Protein AF-A0A2W4CGF7-F1 (afdb_monomer_lite)

Foldseek 3Di:
DDDDPVVVVVVVVVVVVVVVVVVVVVVVVVVVVVVVVVVVVVVVVVVVVVVVVVVVCVVVPPDDPDDDPDPPPPPPPPPPPPPPVPDPDLCVVCCVVQPDPVPQQPDDPDDNDGPVNVVVVVQVPAQFCPQQDPSCRRHLDDLVVLLVLLVPPVSNVNSLSSVCVVADPVQNVVQVVCCVPPSCVLLSVLDDPDPVSSRVSSVVSSVVVVVVVVVVVVVVVVVVVVVVVVVPDPPPPDPDDD

Structure (mmCIF, N/CA/C/O backbone):
data_AF-A0A2W4CGF7-F1
#
_entry.id   AF-A0A2W4CGF7-F1
#
loop_
_atom_site.group_PDB
_atom_site.id
_atom_site.type_symbol
_atom_site.label_atom_id
_atom_site.label_alt_id
_atom_site.label_comp_id
_atom_site.label_asym_id
_atom_site.label_entity_id
_atom_site.label_seq_id
_atom_site.pdbx_PDB_ins_code
_atom_site.Cartn_x
_atom_site.Cartn_y
_atom_site.Cartn_z
_atom_site.occupancy
_atom_site.B_iso_or_equiv
_atom_site.auth_seq_id
_atom_site.auth_comp_id
_atom_site.auth_asym_id
_atom_site.auth_atom_id
_atom_site.pdbx_PDB_model_num
ATOM 1 N N . MET A 1 1 ? -1.929 -59.684 0.916 1.00 47.41 1 MET A N 1
ATOM 2 C CA . MET A 1 1 ? -1.860 -58.209 1.020 1.00 47.41 1 MET A CA 1
ATOM 3 C C . MET A 1 1 ? -0.507 -57.758 0.487 1.00 47.41 1 MET A C 1
ATOM 5 O O . MET A 1 1 ? 0.501 -58.180 1.036 1.00 47.41 1 MET A O 1
ATOM 9 N N . LYS A 1 2 ? -0.460 -57.013 -0.626 1.00 49.78 2 LYS A N 1
ATOM 10 C CA . LYS A 1 2 ? 0.800 -56.487 -1.186 1.00 49.78 2 LYS A CA 1
ATOM 11 C C . LYS A 1 2 ? 1.123 -55.148 -0.498 1.00 49.78 2 LYS A C 1
ATOM 13 O O . LYS A 1 2 ? 0.198 -54.357 -0.327 1.00 49.78 2 LYS A O 1
ATOM 18 N N . PRO A 1 3 ? 2.368 -54.900 -0.060 1.00 57.94 3 PRO A N 1
ATOM 19 C CA . PRO A 1 3 ? 2.717 -53.664 0.634 1.00 57.94 3 PRO A CA 1
ATOM 20 C C . PRO A 1 3 ? 2.651 -52.459 -0.316 1.00 57.94 3 PRO A C 1
ATOM 22 O O . PRO A 1 3 ? 3.036 -52.554 -1.478 1.00 57.94 3 PRO A O 1
ATOM 25 N N . ASN A 1 4 ? 2.153 -51.333 0.202 1.00 62.38 4 ASN A N 1
ATOM 26 C CA . ASN A 1 4 ? 1.934 -50.065 -0.501 1.00 62.38 4 ASN A CA 1
ATOM 27 C C . ASN A 1 4 ? 3.267 -49.406 -0.918 1.00 62.38 4 ASN A C 1
ATOM 29 O O . ASN A 1 4 ? 3.797 -48.528 -0.233 1.00 62.38 4 ASN A O 1
ATOM 33 N N . THR A 1 5 ? 3.825 -49.833 -2.050 1.00 69.19 5 THR A N 1
ATOM 34 C CA . THR A 1 5 ? 5.053 -49.278 -2.647 1.00 69.19 5 THR A CA 1
ATOM 35 C C . THR A 1 5 ? 4.895 -47.817 -3.075 1.00 69.19 5 THR A C 1
ATOM 37 O O . THR A 1 5 ? 5.850 -47.043 -2.994 1.00 69.19 5 THR A O 1
ATOM 40 N N . ASP A 1 6 ? 3.678 -47.407 -3.430 1.00 69.81 6 ASP A N 1
ATOM 41 C CA . ASP A 1 6 ? 3.388 -46.066 -3.948 1.00 69.81 6 ASP A CA 1
ATOM 42 C C . ASP A 1 6 ? 3.496 -44.978 -2.872 1.00 69.81 6 ASP A C 1
ATOM 44 O O . ASP A 1 6 ? 3.967 -43.869 -3.137 1.00 69.81 6 ASP A O 1
ATOM 48 N N . ILE A 1 7 ? 3.141 -45.306 -1.625 1.00 69.81 7 ILE A N 1
ATOM 49 C CA . ILE A 1 7 ? 3.253 -44.381 -0.488 1.00 69.81 7 ILE A CA 1
ATOM 50 C C . ILE A 1 7 ? 4.734 -44.120 -0.176 1.00 69.81 7 ILE A C 1
ATOM 52 O O . ILE A 1 7 ? 5.154 -42.967 -0.042 1.00 69.81 7 ILE A O 1
ATOM 56 N N . ALA A 1 8 ? 5.551 -45.177 -0.164 1.00 74.19 8 ALA A N 1
ATOM 57 C CA . ALA A 1 8 ? 6.988 -45.077 0.078 1.00 74.19 8 ALA A CA 1
ATOM 58 C C . ALA A 1 8 ? 7.720 -44.302 -1.036 1.00 74.19 8 ALA A C 1
ATOM 60 O O . ALA A 1 8 ? 8.644 -43.528 -0.762 1.00 74.19 8 ALA A O 1
ATOM 61 N N . GLU A 1 9 ? 7.307 -44.454 -2.299 1.00 76.50 9 GLU A N 1
ATOM 62 C CA . GLU A 1 9 ? 7.841 -43.644 -3.398 1.00 76.50 9 GLU A CA 1
ATOM 63 C C . GLU A 1 9 ? 7.475 -42.165 -3.269 1.00 76.50 9 GLU A C 1
ATOM 65 O O . GLU A 1 9 ? 8.323 -41.287 -3.483 1.00 76.50 9 GLU A O 1
ATOM 70 N N . HIS A 1 10 ? 6.230 -41.870 -2.898 1.00 73.81 10 HIS A N 1
ATOM 71 C CA . HIS A 1 10 ? 5.757 -40.499 -2.771 1.00 73.81 10 HIS A CA 1
ATOM 72 C C . HIS A 1 10 ? 6.465 -39.753 -1.628 1.00 73.81 10 HIS A C 1
ATOM 74 O O . HIS A 1 10 ? 6.799 -38.567 -1.763 1.00 73.81 10 HIS A O 1
ATOM 80 N N . GLU A 1 11 ? 6.769 -40.439 -0.526 1.00 75.12 11 GLU A N 1
ATOM 81 C CA . GLU A 1 11 ? 7.579 -39.897 0.569 1.00 75.12 11 GLU A CA 1
ATOM 82 C C . GLU A 1 11 ? 9.034 -39.657 0.155 1.00 75.12 11 GLU A C 1
ATOM 84 O O . GLU A 1 11 ? 9.589 -38.587 0.425 1.00 75.12 11 GLU A O 1
ATOM 89 N N . ARG A 1 12 ? 9.645 -40.585 -0.594 1.00 77.19 12 ARG A N 1
ATOM 90 C CA . ARG A 1 12 ? 11.002 -40.404 -1.139 1.00 77.19 12 ARG A CA 1
ATOM 91 C C . ARG A 1 12 ? 11.085 -39.201 -2.080 1.00 77.19 12 ARG A C 1
ATOM 93 O O . ARG A 1 12 ? 12.052 -38.440 -2.010 1.00 77.19 12 ARG A O 1
ATOM 100 N N . ARG A 1 13 ? 10.077 -38.981 -2.933 1.00 76.75 13 ARG A N 1
ATOM 101 C CA . ARG A 1 13 ? 10.008 -37.804 -3.824 1.00 76.75 13 ARG A CA 1
ATOM 102 C C . ARG A 1 13 ? 9.844 -36.499 -3.039 1.00 76.75 13 ARG A C 1
ATOM 104 O O . ARG A 1 13 ? 10.520 -35.521 -3.362 1.00 76.75 13 ARG A O 1
ATOM 111 N N . LYS A 1 14 ? 9.014 -36.481 -1.987 1.00 79.62 14 LYS A N 1
ATOM 112 C CA . LYS A 1 14 ? 8.877 -35.324 -1.081 1.00 79.62 14 LYS A CA 1
ATOM 113 C C . LYS A 1 14 ? 10.198 -35.002 -0.374 1.00 79.62 14 LYS A C 1
ATOM 115 O O . LYS A 1 14 ? 10.622 -33.849 -0.394 1.00 79.62 14 LYS A O 1
ATOM 120 N N . LYS A 1 15 ? 10.891 -36.017 0.152 1.00 80.81 15 LYS A N 1
ATOM 121 C CA . LYS A 1 15 ? 12.192 -35.855 0.820 1.00 80.81 15 LYS A CA 1
ATOM 122 C C . LYS A 1 15 ? 13.261 -35.291 -0.121 1.00 80.81 15 LYS A C 1
ATOM 124 O O . LYS A 1 15 ? 13.932 -34.329 0.231 1.00 80.81 15 LYS A O 1
ATOM 129 N N . ARG A 1 16 ? 13.345 -35.789 -1.362 1.00 79.75 16 ARG A N 1
ATOM 130 C CA . ARG A 1 16 ? 14.272 -35.252 -2.380 1.00 79.75 16 ARG A CA 1
ATOM 131 C C . ARG A 1 16 ? 14.000 -33.785 -2.721 1.00 79.75 16 ARG A C 1
ATOM 133 O O . ARG A 1 16 ? 14.944 -33.023 -2.914 1.00 79.75 16 ARG A O 1
ATOM 140 N N . ARG A 1 17 ? 12.728 -33.374 -2.785 1.00 80.88 17 ARG A N 1
ATOM 141 C CA . ARG A 1 17 ? 12.357 -31.967 -3.015 1.00 80.88 17 ARG A CA 1
ATOM 142 C C . ARG A 1 17 ? 12.751 -31.086 -1.828 1.00 80.88 17 ARG A C 1
ATOM 144 O O . ARG A 1 17 ? 13.307 -30.016 -2.048 1.00 80.88 17 ARG A O 1
ATOM 151 N N . ALA A 1 18 ? 12.520 -31.545 -0.598 1.00 79.94 18 ALA A N 1
ATOM 152 C CA . ALA A 1 18 ? 12.935 -30.828 0.607 1.00 79.94 18 ALA A CA 1
ATOM 153 C C . ALA A 1 18 ? 14.466 -30.675 0.686 1.00 79.94 18 ALA A C 1
ATOM 155 O O . ALA A 1 18 ? 14.958 -29.570 0.902 1.00 79.94 18 ALA A O 1
ATOM 156 N N . ASP A 1 19 ? 15.220 -31.742 0.401 1.00 86.81 19 ASP A N 1
ATOM 157 C CA . ASP A 1 19 ? 16.687 -31.712 0.370 1.00 86.81 19 ASP A CA 1
ATOM 158 C C . ASP A 1 19 ? 17.226 -30.768 -0.715 1.00 86.81 19 ASP A C 1
ATOM 160 O O . ASP A 1 19 ? 18.209 -30.058 -0.496 1.00 86.81 19 ASP A O 1
ATOM 164 N N . TYR A 1 20 ? 16.582 -30.725 -1.886 1.00 88.88 20 TYR A N 1
ATOM 165 C CA . TYR A 1 20 ? 16.933 -29.786 -2.952 1.00 88.88 20 TYR A CA 1
ATOM 166 C C . TYR A 1 20 ? 16.733 -28.328 -2.514 1.00 88.88 20 TYR A C 1
ATOM 168 O O . TYR A 1 20 ? 17.644 -27.510 -2.662 1.00 88.88 20 TYR A O 1
ATOM 176 N N . TRP A 1 21 ? 15.580 -28.014 -1.917 1.00 81.69 21 TRP A N 1
ATOM 177 C CA . TRP A 1 21 ? 15.286 -26.679 -1.388 1.00 81.69 21 TRP A CA 1
ATOM 178 C C . TRP A 1 21 ? 16.249 -26.269 -0.274 1.00 81.69 21 TRP A C 1
ATOM 180 O O . TRP A 1 21 ? 16.748 -25.143 -0.276 1.00 81.69 21 TRP A O 1
ATOM 190 N N . LEU A 1 22 ? 16.582 -27.192 0.628 1.00 85.38 22 LEU A N 1
ATOM 191 C CA . LEU A 1 22 ? 17.534 -26.956 1.710 1.00 85.38 22 LEU A CA 1
ATOM 192 C C . LEU A 1 22 ? 18.944 -26.664 1.172 1.00 85.38 22 LEU A C 1
ATOM 194 O O . LEU A 1 22 ? 19.597 -25.715 1.611 1.00 85.38 22 LEU A O 1
ATOM 198 N N . ARG A 1 23 ? 19.399 -27.414 0.159 1.00 85.31 23 ARG A N 1
ATOM 199 C CA . ARG A 1 23 ? 20.679 -27.158 -0.526 1.00 85.31 23 ARG A CA 1
ATOM 200 C C . ARG A 1 23 ? 20.691 -25.810 -1.244 1.00 85.31 23 ARG A C 1
ATOM 202 O O . ARG A 1 23 ? 21.700 -25.105 -1.199 1.00 85.31 23 ARG A O 1
ATOM 209 N N . LEU A 1 24 ? 19.589 -25.442 -1.896 1.00 87.75 24 LEU A N 1
ATOM 210 C CA . LEU A 1 24 ? 19.461 -24.164 -2.596 1.00 87.75 24 LEU A CA 1
ATOM 211 C C . LEU A 1 24 ? 19.516 -22.986 -1.612 1.00 87.75 24 LEU A C 1
ATOM 213 O O . LEU A 1 24 ? 20.262 -22.032 -1.834 1.00 87.75 24 LEU A O 1
ATOM 217 N N . TRP A 1 25 ? 18.801 -23.094 -0.491 1.00 83.12 25 TRP A N 1
ATOM 218 C CA . TRP A 1 25 ? 18.784 -22.093 0.574 1.00 83.12 25 TRP A CA 1
ATOM 219 C C . TRP A 1 25 ? 20.158 -21.917 1.238 1.00 83.12 25 TRP A C 1
ATOM 221 O O . TRP A 1 25 ? 20.639 -20.791 1.381 1.00 83.12 25 TRP A O 1
ATOM 231 N N . LEU A 1 26 ? 20.853 -23.016 1.554 1.00 87.19 26 LEU A N 1
ATOM 232 C CA . LEU A 1 26 ? 22.221 -22.974 2.089 1.00 87.19 26 LEU A CA 1
ATOM 233 C C . LEU A 1 26 ? 23.207 -22.311 1.115 1.00 87.19 26 LEU A C 1
ATOM 235 O O . LEU A 1 26 ? 24.068 -21.526 1.526 1.00 87.19 26 LEU A O 1
ATOM 239 N N . ASN A 1 27 ? 23.073 -22.588 -0.185 1.00 83.31 27 ASN A N 1
ATOM 240 C CA . ASN A 1 27 ? 23.887 -21.945 -1.213 1.00 83.31 27 ASN A CA 1
ATOM 241 C C . ASN A 1 27 ? 23.589 -20.445 -1.343 1.00 83.31 27 ASN A C 1
ATOM 243 O O . ASN A 1 27 ? 24.528 -19.660 -1.513 1.00 83.31 27 ASN A O 1
ATOM 247 N N . ASP A 1 28 ? 22.327 -20.024 -1.222 1.00 85.00 28 ASP A N 1
ATOM 248 C CA . ASP A 1 28 ? 21.969 -18.602 -1.241 1.00 85.00 28 ASP A CA 1
ATOM 249 C C . ASP A 1 28 ? 22.524 -17.860 -0.012 1.00 85.00 28 ASP A C 1
ATOM 251 O O . ASP A 1 28 ? 23.147 -16.804 -0.147 1.00 85.00 28 ASP A O 1
ATOM 255 N N . LEU A 1 29 ? 22.442 -18.457 1.183 1.00 78.94 29 LEU A N 1
ATOM 256 C CA . LEU A 1 29 ? 23.063 -17.912 2.397 1.00 78.94 29 LEU A CA 1
ATOM 257 C C . LEU A 1 29 ? 24.585 -17.770 2.266 1.00 78.94 29 LEU A C 1
ATOM 259 O O . LEU A 1 29 ? 25.150 -16.725 2.611 1.00 78.94 29 LEU A O 1
ATOM 263 N N . ARG A 1 30 ? 25.262 -18.782 1.710 1.00 79.56 30 ARG A N 1
ATOM 264 C CA . ARG A 1 30 ? 26.709 -18.733 1.451 1.00 79.56 30 ARG A CA 1
ATOM 265 C C . ARG A 1 30 ? 27.057 -17.631 0.442 1.00 79.56 30 ARG A C 1
ATOM 267 O O . ARG A 1 30 ? 28.028 -16.897 0.648 1.00 79.56 30 ARG A O 1
ATOM 274 N N . ARG A 1 31 ? 26.247 -17.444 -0.609 1.00 75.50 31 ARG A N 1
ATOM 275 C CA . ARG A 1 31 ? 26.399 -16.338 -1.576 1.00 75.50 31 ARG A CA 1
ATOM 276 C C . ARG A 1 31 ? 26.216 -14.971 -0.911 1.00 75.50 31 ARG A C 1
ATOM 278 O O . ARG A 1 31 ? 27.023 -14.073 -1.163 1.00 75.50 31 ARG A O 1
ATOM 285 N N . ARG A 1 32 ? 25.225 -14.807 -0.027 1.00 73.56 32 ARG A N 1
ATOM 286 C CA . ARG A 1 32 ? 24.994 -13.560 0.729 1.00 73.56 32 ARG A CA 1
ATOM 287 C C . ARG A 1 32 ? 26.152 -13.237 1.676 1.00 73.56 32 ARG A C 1
ATOM 289 O O . ARG A 1 32 ? 26.633 -12.104 1.672 1.00 73.56 32 ARG A O 1
ATOM 296 N N . GLN A 1 33 ? 26.683 -14.223 2.403 1.00 73.81 33 GLN A N 1
ATOM 297 C CA . GLN A 1 33 ? 27.869 -14.023 3.247 1.00 73.81 33 GLN A CA 1
ATOM 298 C C . GLN A 1 33 ? 29.110 -13.619 2.437 1.00 73.81 33 GLN A C 1
ATOM 300 O O . GLN A 1 33 ? 29.846 -12.717 2.844 1.00 73.81 33 GLN A O 1
ATOM 305 N N . MET A 1 34 ? 29.342 -14.241 1.276 1.00 70.81 34 MET A N 1
ATOM 306 C CA . MET A 1 34 ? 30.476 -13.902 0.406 1.00 70.81 34 MET A CA 1
ATOM 307 C C . MET A 1 34 ? 30.357 -12.484 -0.170 1.00 70.81 34 MET A C 1
ATOM 309 O O . MET A 1 34 ? 31.347 -11.746 -0.186 1.00 70.81 34 MET A O 1
ATOM 313 N N . LYS A 1 35 ? 29.149 -12.059 -0.570 1.00 71.50 35 LYS A N 1
ATOM 314 C CA . LYS A 1 35 ? 28.876 -10.669 -0.981 1.00 71.50 35 LYS A CA 1
ATOM 315 C C . LYS A 1 35 ? 29.118 -9.687 0.174 1.00 71.50 35 LYS A C 1
ATOM 317 O O . LYS A 1 35 ? 29.801 -8.683 -0.021 1.00 71.50 35 LYS A O 1
ATOM 322 N N . GLY A 1 36 ? 28.665 -10.014 1.387 1.00 70.31 36 GLY A N 1
ATOM 323 C CA . GLY A 1 36 ? 28.900 -9.206 2.589 1.00 70.31 36 GLY A CA 1
ATOM 324 C C . GLY A 1 36 ? 30.386 -9.035 2.932 1.00 70.31 36 GLY A C 1
ATOM 325 O O . GLY A 1 36 ? 30.841 -7.915 3.170 1.00 70.31 36 GLY A O 1
ATOM 326 N N . LYS A 1 37 ? 31.179 -10.117 2.877 1.00 71.94 37 LYS A N 1
ATOM 327 C CA . LYS A 1 37 ? 32.638 -10.076 3.106 1.00 71.94 37 LYS A CA 1
ATOM 328 C C . LYS A 1 37 ? 33.369 -9.247 2.043 1.00 71.94 37 LYS A C 1
ATOM 330 O O . LYS A 1 37 ? 34.252 -8.467 2.398 1.00 71.94 37 LYS A O 1
ATOM 335 N N . ARG A 1 38 ? 32.984 -9.353 0.762 1.00 71.44 38 ARG A N 1
ATOM 336 C CA . ARG A 1 38 ? 33.541 -8.523 -0.327 1.00 71.44 38 ARG A CA 1
ATOM 337 C C . ARG A 1 38 ? 33.232 -7.036 -0.128 1.00 71.44 38 ARG A C 1
ATOM 339 O O . ARG A 1 38 ? 34.136 -6.216 -0.256 1.00 71.44 38 ARG A O 1
ATOM 346 N N . HIS A 1 39 ? 32.004 -6.686 0.262 1.00 73.19 39 HIS A N 1
ATOM 347 C CA . HIS A 1 39 ? 31.642 -5.299 0.570 1.00 73.19 39 HIS A CA 1
ATOM 348 C C . HIS A 1 39 ? 32.388 -4.749 1.791 1.00 73.19 39 HIS A C 1
ATOM 350 O O . HIS A 1 39 ? 32.870 -3.619 1.737 1.00 73.19 39 HIS A O 1
ATOM 356 N N . ARG A 1 40 ? 32.536 -5.535 2.868 1.00 73.94 40 ARG A N 1
ATOM 357 C CA . ARG A 1 40 ? 33.324 -5.134 4.048 1.00 73.94 40 ARG A CA 1
ATOM 358 C C . ARG A 1 40 ? 34.787 -4.886 3.693 1.00 73.94 40 ARG A C 1
ATOM 360 O O . ARG A 1 40 ? 35.312 -3.846 4.068 1.00 73.94 40 ARG A O 1
ATOM 367 N N . ARG A 1 41 ? 35.411 -5.788 2.924 1.00 76.12 41 ARG A N 1
ATOM 368 C CA . ARG A 1 41 ? 36.792 -5.623 2.438 1.00 76.12 41 ARG A CA 1
ATOM 369 C C . ARG A 1 41 ? 36.942 -4.379 1.565 1.00 76.12 41 ARG A C 1
ATOM 371 O O . ARG A 1 41 ? 37.855 -3.604 1.800 1.00 76.12 41 ARG A O 1
ATOM 378 N N . ARG A 1 42 ? 36.021 -4.135 0.625 1.00 78.12 42 ARG A N 1
ATOM 379 C CA . ARG A 1 42 ? 36.052 -2.941 -0.239 1.00 78.12 42 ARG A CA 1
ATOM 380 C C . ARG A 1 42 ? 35.912 -1.640 0.558 1.00 78.12 42 ARG A C 1
ATOM 382 O O . ARG A 1 42 ? 36.630 -0.690 0.277 1.00 78.12 42 ARG A O 1
ATOM 389 N N . LYS A 1 43 ? 35.031 -1.604 1.566 1.00 81.62 43 LYS A N 1
ATOM 390 C CA . LYS A 1 43 ? 34.882 -0.448 2.468 1.00 81.62 43 LYS A CA 1
ATOM 391 C C . LYS A 1 43 ? 36.136 -0.210 3.311 1.00 81.62 43 LYS A C 1
ATOM 393 O O . LYS A 1 43 ? 36.558 0.930 3.440 1.00 81.62 43 LYS A O 1
ATOM 398 N N . TRP A 1 44 ? 36.748 -1.275 3.830 1.00 84.69 44 TRP A N 1
ATOM 399 C CA . TRP A 1 44 ? 38.010 -1.187 4.569 1.00 84.69 44 TRP A CA 1
ATOM 400 C C . TRP A 1 44 ? 39.166 -0.694 3.694 1.00 84.69 44 TRP A C 1
ATOM 402 O O . TRP A 1 44 ? 39.943 0.148 4.121 1.00 84.69 44 TRP A O 1
ATOM 412 N N . LEU A 1 45 ? 39.246 -1.173 2.453 1.00 88.06 45 LEU A N 1
ATOM 413 C CA . LEU A 1 45 ? 40.288 -0.781 1.504 1.00 88.06 45 LEU A CA 1
ATOM 414 C C . LEU A 1 45 ? 40.122 0.679 1.051 1.00 88.06 45 LEU A C 1
ATOM 416 O O . LEU A 1 45 ? 41.106 1.401 0.954 1.00 88.06 45 LEU A O 1
ATOM 420 N N . LEU A 1 46 ? 38.879 1.141 0.868 1.00 86.19 46 LEU A N 1
ATOM 421 C CA . LEU A 1 46 ? 38.564 2.557 0.646 1.00 86.19 46 LEU A CA 1
ATOM 422 C C . LEU A 1 46 ? 38.934 3.430 1.853 1.00 86.19 46 LEU A C 1
ATOM 424 O O . LEU A 1 46 ? 39.522 4.489 1.669 1.00 86.19 46 LEU A O 1
ATOM 428 N N . ALA A 1 47 ? 38.627 2.987 3.075 1.00 85.56 47 ALA A N 1
ATOM 429 C CA . ALA A 1 47 ? 39.009 3.705 4.290 1.00 85.56 47 ALA A CA 1
ATOM 430 C C . ALA A 1 47 ? 40.539 3.803 4.433 1.00 85.56 47 ALA A C 1
ATOM 432 O O . ALA A 1 47 ? 41.060 4.869 4.746 1.00 85.56 47 ALA A O 1
ATOM 433 N N . LEU A 1 48 ? 41.263 2.722 4.132 1.00 86.75 48 LEU A N 1
ATOM 434 C CA . LEU A 1 48 ? 42.725 2.694 4.153 1.00 86.75 48 LEU A CA 1
ATOM 435 C C . LEU A 1 48 ? 43.334 3.603 3.069 1.00 86.75 48 LEU A C 1
ATOM 437 O O . LEU A 1 48 ? 44.259 4.355 3.359 1.00 86.75 48 LEU A O 1
ATOM 441 N N . MET A 1 49 ? 42.767 3.614 1.857 1.00 85.19 49 MET A N 1
ATOM 442 C CA . MET A 1 49 ? 43.149 4.558 0.796 1.00 85.19 49 MET A CA 1
ATOM 443 C C . MET A 1 49 ? 42.924 6.018 1.207 1.00 85.19 49 MET A C 1
ATOM 445 O O . MET A 1 49 ? 43.793 6.849 0.966 1.00 85.19 49 MET A O 1
ATOM 449 N N . LEU A 1 50 ? 41.802 6.331 1.864 1.00 83.88 50 LEU A N 1
ATOM 450 C CA . LEU A 1 50 ? 41.503 7.672 2.384 1.00 83.88 50 LEU A CA 1
ATOM 451 C C . LEU A 1 50 ? 42.499 8.122 3.459 1.00 83.88 50 LEU A C 1
ATOM 453 O O . LEU A 1 50 ? 42.913 9.278 3.452 1.00 83.88 50 LEU A O 1
ATOM 457 N N . ILE A 1 51 ? 42.915 7.222 4.353 1.00 81.81 51 ILE A N 1
ATOM 458 C CA . ILE A 1 51 ? 43.925 7.523 5.380 1.00 81.81 51 ILE A CA 1
ATOM 459 C C . ILE A 1 51 ? 45.287 7.806 4.732 1.00 81.81 51 ILE A C 1
ATOM 461 O O . ILE A 1 51 ? 45.936 8.788 5.089 1.00 81.81 51 ILE A O 1
ATOM 465 N N . ILE A 1 52 ? 45.698 6.994 3.753 1.00 80.00 52 ILE A N 1
ATOM 466 C CA . ILE A 1 52 ? 46.962 7.185 3.025 1.00 80.00 52 ILE A CA 1
ATOM 467 C C . ILE A 1 52 ? 46.937 8.506 2.236 1.00 80.00 52 ILE A C 1
ATOM 469 O O . ILE A 1 52 ? 47.863 9.307 2.357 1.00 80.00 52 ILE A O 1
ATOM 473 N N . PHE A 1 53 ? 45.855 8.796 1.505 1.00 69.62 53 PHE A N 1
ATOM 474 C CA . PHE A 1 53 ? 45.689 10.079 0.808 1.00 69.62 53 PHE A CA 1
ATOM 475 C C . PHE A 1 53 ? 45.671 11.274 1.771 1.00 69.62 53 PHE A C 1
ATOM 477 O O . PHE A 1 53 ? 46.276 12.304 1.484 1.00 69.62 53 PHE A O 1
ATOM 484 N N . GLY A 1 54 ? 45.037 11.132 2.938 1.00 65.56 54 GLY A N 1
ATOM 485 C CA . GLY A 1 54 ? 45.005 12.168 3.973 1.00 65.56 54 GLY A CA 1
ATOM 486 C C . GLY A 1 54 ? 46.371 12.475 4.599 1.00 65.56 54 GLY A C 1
ATOM 487 O O . GLY A 1 54 ? 46.567 13.574 5.115 1.00 65.56 54 GLY A O 1
ATOM 488 N N . GLN A 1 55 ? 47.330 11.544 4.541 1.00 64.12 55 GLN A N 1
ATOM 489 C CA . GLN A 1 55 ? 48.712 11.775 4.979 1.00 64.12 55 GLN A CA 1
ATOM 490 C C . GLN A 1 55 ? 49.591 12.363 3.866 1.00 64.12 55 GLN A C 1
ATOM 492 O O . GLN A 1 55 ? 50.397 13.250 4.142 1.00 64.12 55 GLN A O 1
ATOM 497 N N . ILE A 1 56 ? 49.391 11.943 2.611 1.00 59.88 56 ILE A N 1
ATOM 498 C CA . ILE A 1 56 ? 50.134 12.440 1.436 1.00 59.88 56 ILE A CA 1
ATOM 499 C C . ILE A 1 56 ? 49.721 13.873 1.045 1.00 59.88 56 ILE A C 1
ATOM 501 O O . ILE A 1 56 ? 50.502 14.590 0.429 1.00 59.88 56 ILE A O 1
ATOM 505 N N . ALA A 1 57 ? 48.530 14.335 1.441 1.00 53.53 57 ALA A N 1
ATOM 506 C CA . ALA A 1 57 ? 48.056 15.695 1.165 1.00 53.53 57 ALA A CA 1
ATOM 507 C C . ALA A 1 57 ? 48.570 16.773 2.149 1.00 53.53 57 ALA A C 1
ATOM 509 O O . ALA A 1 57 ? 48.321 17.957 1.936 1.00 53.53 57 ALA A O 1
ATOM 510 N N . ARG A 1 58 ? 49.290 16.405 3.221 1.00 53.53 58 ARG A N 1
ATOM 511 C CA . ARG A 1 58 ? 49.796 17.369 4.222 1.00 53.53 58 ARG A CA 1
ATOM 512 C C . ARG A 1 58 ? 50.933 18.298 3.749 1.00 53.53 58 ARG A C 1
ATOM 514 O O . ARG A 1 58 ? 50.915 19.448 4.176 1.00 53.53 58 ARG A O 1
ATOM 521 N N . PRO A 1 59 ? 51.885 17.900 2.879 1.00 53.09 59 PRO A N 1
ATOM 522 C CA . PRO A 1 59 ? 52.917 18.817 2.385 1.00 53.09 59 PRO A CA 1
ATOM 523 C C . PRO A 1 59 ? 52.458 19.714 1.219 1.00 53.09 59 PRO A C 1
ATOM 525 O O . PRO A 1 59 ? 53.187 20.625 0.848 1.00 53.09 59 PRO A O 1
ATOM 528 N N . PHE A 1 60 ? 51.253 19.514 0.666 1.00 51.84 60 PHE A N 1
ATOM 529 C CA . PHE A 1 60 ? 50.683 20.362 -0.395 1.00 51.84 60 PHE A CA 1
ATOM 530 C C . PHE A 1 60 ? 49.683 21.404 0.123 1.00 51.84 60 PHE A C 1
ATOM 532 O O . PHE A 1 60 ? 48.905 21.959 -0.651 1.00 51.84 60 PHE A O 1
ATOM 539 N N . ALA A 1 61 ? 49.726 21.734 1.416 1.00 49.19 61 ALA A N 1
ATOM 540 C CA . ALA A 1 61 ? 49.102 22.946 1.942 1.00 49.19 61 ALA A CA 1
ATOM 541 C C . ALA A 1 61 ? 49.929 24.187 1.537 1.00 49.19 61 ALA A C 1
ATOM 543 O O . ALA A 1 61 ? 50.393 24.956 2.374 1.00 49.19 61 ALA A O 1
ATOM 544 N N . MET A 1 62 ? 50.155 24.358 0.231 1.00 54.62 62 MET A N 1
ATOM 545 C CA . MET A 1 62 ? 50.575 25.630 -0.337 1.00 54.62 62 MET A CA 1
ATOM 546 C C . MET A 1 62 ? 49.405 26.595 -0.169 1.00 54.62 62 MET A C 1
ATOM 548 O O . MET A 1 62 ? 48.291 26.299 -0.592 1.00 54.62 62 MET A O 1
ATOM 552 N N . THR A 1 63 ? 49.693 27.696 0.525 1.00 61.84 63 THR A N 1
ATOM 553 C CA . THR A 1 63 ? 49.009 28.998 0.510 1.00 61.84 63 THR A CA 1
ATOM 554 C C . THR A 1 63 ? 47.636 29.029 -0.175 1.00 61.84 63 THR A C 1
ATOM 556 O O . THR A 1 63 ? 47.576 28.839 -1.393 1.00 61.84 63 THR A O 1
ATOM 559 N N . PRO A 1 64 ? 46.542 29.356 0.543 1.00 56.03 64 PRO A N 1
ATOM 560 C CA . PRO A 1 64 ? 45.254 29.549 -0.108 1.00 56.03 64 PRO A CA 1
ATOM 561 C C . PRO A 1 64 ? 45.395 30.660 -1.165 1.00 56.03 64 PRO A C 1
ATOM 563 O O . PRO A 1 64 ? 45.830 31.763 -0.816 1.00 56.03 64 PRO A O 1
ATOM 566 N N . PRO A 1 65 ? 45.076 30.406 -2.448 1.00 54.69 65 PRO A N 1
ATOM 567 C CA . PRO A 1 65 ? 45.029 31.474 -3.433 1.00 54.69 65 PRO A CA 1
ATOM 568 C C . PRO A 1 65 ? 43.981 32.490 -2.975 1.00 54.69 65 PRO A C 1
ATOM 570 O O . PRO A 1 65 ? 42.901 32.107 -2.517 1.00 54.69 65 PRO A O 1
ATOM 573 N N . GLN A 1 66 ? 44.310 33.783 -3.067 1.00 63.31 66 GLN A N 1
ATOM 574 C CA . GLN A 1 66 ? 43.336 34.842 -2.818 1.00 63.31 66 GLN A CA 1
ATOM 575 C C . GLN A 1 66 ? 42.055 34.547 -3.613 1.00 63.31 66 GLN A C 1
ATOM 577 O O . GLN A 1 66 ? 42.144 34.195 -4.794 1.00 63.31 66 GLN A O 1
ATOM 582 N N . PRO A 1 67 ? 40.869 34.666 -2.991 1.00 55.25 67 PRO A N 1
ATOM 583 C CA . PRO A 1 67 ? 39.625 34.425 -3.693 1.00 55.25 67 PRO A CA 1
ATOM 584 C C . PRO A 1 67 ? 39.486 35.474 -4.795 1.00 55.25 67 PRO A C 1
ATOM 586 O O . PRO A 1 67 ? 39.305 36.660 -4.525 1.00 55.25 67 PRO A O 1
ATOM 589 N N . LEU A 1 68 ? 39.581 35.031 -6.048 1.00 59.19 68 LEU A N 1
ATOM 590 C CA . LEU A 1 68 ? 39.148 35.832 -7.186 1.00 59.19 68 LEU A CA 1
ATOM 591 C C . LEU A 1 68 ? 37.687 36.248 -6.943 1.00 59.19 68 LEU A C 1
ATOM 593 O O . LEU A 1 68 ? 36.900 35.413 -6.477 1.00 59.19 68 LEU A O 1
ATOM 597 N N . PRO A 1 69 ? 37.300 37.503 -7.237 1.00 54.31 69 PRO A N 1
ATOM 598 C CA . PRO A 1 69 ? 35.916 37.926 -7.095 1.00 54.31 69 PRO A CA 1
ATOM 599 C C . PRO A 1 69 ? 35.050 37.013 -7.961 1.00 54.31 69 PRO A C 1
ATOM 601 O O . PRO A 1 69 ? 35.209 36.953 -9.182 1.00 54.31 69 PRO A O 1
ATOM 604 N N . ALA A 1 70 ? 34.169 36.253 -7.310 1.00 57.59 70 ALA A N 1
ATOM 605 C CA . ALA A 1 70 ? 33.248 35.370 -7.999 1.00 57.59 70 ALA A CA 1
ATOM 606 C C . ALA A 1 70 ? 32.448 36.203 -9.014 1.00 57.59 70 ALA A C 1
ATOM 608 O O . ALA A 1 70 ? 31.929 37.263 -8.641 1.00 57.59 70 ALA A O 1
ATOM 609 N N . PRO A 1 71 ? 32.325 35.769 -10.283 1.00 50.31 71 PRO A N 1
ATOM 610 C CA . PRO A 1 71 ? 31.424 36.434 -11.207 1.00 50.31 71 PRO A CA 1
ATOM 611 C C . PRO A 1 71 ? 30.039 36.426 -10.566 1.00 50.31 71 PRO A C 1
ATOM 613 O O . PRO A 1 71 ? 29.562 35.372 -10.134 1.00 50.31 71 PRO A O 1
ATOM 616 N N . SER A 1 72 ? 29.410 37.599 -10.455 1.00 54.22 72 SER A N 1
ATOM 617 C CA . SER A 1 72 ? 28.049 37.691 -9.943 1.00 54.22 72 SER A CA 1
ATOM 618 C C . SER A 1 72 ? 27.139 36.954 -10.922 1.00 54.22 72 SER A C 1
ATOM 620 O O . SER A 1 72 ? 26.703 37.468 -11.953 1.00 54.22 72 SER A O 1
ATOM 622 N N . LEU A 1 73 ? 26.889 35.681 -10.622 1.00 54.09 73 LEU A N 1
ATOM 623 C CA . LEU A 1 73 ? 25.821 34.914 -11.228 1.00 54.09 73 LEU A CA 1
ATOM 624 C C . LEU A 1 73 ? 24.541 35.624 -10.814 1.00 54.09 73 LEU A C 1
ATOM 626 O O . LEU A 1 73 ? 23.986 35.358 -9.749 1.00 54.09 73 LEU A O 1
ATOM 630 N N . LYS A 1 74 ? 24.100 36.576 -11.645 1.00 58.84 74 LYS A N 1
ATOM 631 C CA . LYS A 1 74 ? 22.755 37.132 -11.555 1.00 58.84 74 LYS A CA 1
ATOM 632 C C . LYS A 1 74 ? 21.830 35.922 -11.437 1.00 58.84 74 LYS A C 1
ATOM 634 O O . LYS A 1 74 ? 21.907 35.052 -12.313 1.00 58.84 74 LYS A O 1
ATOM 639 N N . PRO A 1 75 ? 21.032 35.801 -10.361 1.00 55.06 75 PRO A N 1
ATOM 640 C CA . PRO A 1 75 ? 20.150 34.663 -10.202 1.00 55.06 75 PRO A CA 1
ATOM 641 C C . PRO A 1 75 ? 19.300 34.597 -11.462 1.00 55.06 75 PRO A C 1
ATOM 643 O O . PRO A 1 75 ? 18.578 35.541 -11.789 1.00 55.06 75 PRO A O 1
ATOM 646 N N . ARG A 1 76 ? 19.463 33.512 -12.227 1.00 53.62 76 ARG A N 1
ATOM 647 C CA . ARG A 1 76 ? 18.619 33.256 -13.390 1.00 53.62 76 ARG A CA 1
ATOM 648 C C . ARG A 1 76 ? 17.192 33.314 -12.850 1.00 53.62 76 ARG A C 1
ATOM 650 O O . ARG A 1 76 ? 16.918 32.575 -11.899 1.00 53.62 76 ARG A O 1
ATOM 657 N N . PRO A 1 77 ? 16.314 34.195 -13.361 1.00 51.34 77 PRO A N 1
ATOM 658 C CA . PRO A 1 77 ? 14.957 34.258 -12.858 1.00 51.34 77 PRO A CA 1
ATOM 659 C C . PRO A 1 77 ? 14.394 32.847 -12.944 1.00 51.34 77 PRO A C 1
ATOM 661 O O . PRO A 1 77 ? 14.475 32.204 -13.996 1.00 51.34 77 PRO A O 1
ATOM 664 N N . LEU A 1 78 ? 13.913 32.341 -11.807 1.00 53.09 78 LEU A N 1
ATOM 665 C CA . LEU A 1 78 ? 13.197 31.082 -11.747 1.00 53.09 78 LEU A CA 1
ATOM 666 C C . LEU A 1 78 ? 11.982 31.281 -12.653 1.00 53.09 78 LEU A C 1
ATOM 668 O O . LEU A 1 78 ? 10.969 31.843 -12.236 1.00 53.09 78 LEU A O 1
ATOM 672 N N . MET A 1 79 ? 12.096 30.896 -13.924 1.00 44.28 79 MET A N 1
ATOM 673 C CA . MET A 1 79 ? 10.929 30.800 -14.773 1.00 44.28 79 MET A CA 1
ATOM 674 C C . MET A 1 79 ? 10.067 29.751 -14.097 1.00 44.28 79 MET A C 1
ATOM 676 O O . MET A 1 79 ? 10.400 28.563 -14.104 1.00 44.28 79 MET A O 1
ATOM 680 N N . LYS A 1 80 ? 9.003 30.214 -13.432 1.00 46.91 80 LYS A N 1
ATOM 681 C CA . LYS A 1 80 ? 7.912 29.373 -12.967 1.00 46.91 80 LYS A CA 1
ATOM 682 C C . LYS A 1 80 ? 7.414 28.667 -14.217 1.00 46.91 80 LYS A C 1
ATOM 684 O O . LYS A 1 80 ? 6.634 29.229 -14.981 1.00 46.91 80 LYS A O 1
ATOM 689 N N . LYS A 1 81 ? 7.938 27.464 -14.471 1.00 48.97 81 LYS A N 1
ATOM 690 C CA . LYS A 1 81 ? 7.388 26.579 -15.488 1.00 48.97 81 LYS A CA 1
ATOM 691 C C . LYS A 1 81 ? 5.908 26.491 -15.139 1.00 48.97 81 LYS A C 1
ATOM 693 O O . LYS A 1 81 ? 5.616 26.200 -13.972 1.00 48.97 81 LYS A O 1
ATOM 698 N N . PRO A 1 82 ? 4.987 26.803 -16.066 1.00 39.56 82 PRO A N 1
ATOM 699 C CA . PRO A 1 82 ? 3.579 26.643 -15.774 1.00 39.56 82 PRO A CA 1
ATOM 700 C C . PRO A 1 82 ? 3.420 25.214 -15.283 1.00 39.56 82 PRO A C 1
ATOM 702 O O . PRO A 1 82 ? 3.866 24.272 -15.944 1.00 39.56 82 PRO A O 1
ATOM 705 N N . THR A 1 83 ? 2.871 25.062 -14.082 1.00 45.59 83 THR A N 1
ATOM 706 C CA . THR A 1 83 ? 2.494 23.770 -13.528 1.00 45.59 83 THR A CA 1
ATOM 707 C C . THR A 1 83 ? 1.329 23.268 -14.374 1.00 45.59 83 THR A C 1
ATOM 709 O O . THR A 1 83 ? 0.177 23.270 -13.951 1.00 45.59 83 THR A O 1
ATOM 712 N N . ARG A 1 84 ? 1.605 22.882 -15.626 1.00 45.66 84 ARG A N 1
ATOM 713 C CA . ARG A 1 84 ? 0.723 22.003 -16.371 1.00 45.66 84 ARG A CA 1
ATOM 714 C C . ARG A 1 84 ? 0.649 20.769 -15.494 1.00 45.66 84 ARG A C 1
ATOM 716 O O . ARG A 1 84 ? 1.661 20.104 -15.278 1.00 45.66 84 ARG A O 1
ATOM 723 N N . ARG A 1 85 ? -0.536 20.531 -14.933 1.00 48.62 85 ARG A N 1
ATOM 724 C CA . ARG A 1 85 ? -0.938 19.250 -14.361 1.00 48.62 85 ARG A CA 1
ATOM 725 C C . ARG A 1 85 ? -0.784 18.226 -15.483 1.00 48.62 85 ARG A C 1
ATOM 727 O O . ARG A 1 85 ? -1.736 17.954 -16.204 1.00 48.62 85 ARG A O 1
ATOM 734 N N . LYS A 1 86 ? 0.441 17.759 -15.725 1.00 46.03 86 LYS A N 1
ATOM 735 C CA . LYS A 1 86 ? 0.673 16.629 -16.606 1.00 46.03 86 LYS A CA 1
ATOM 736 C C . LYS A 1 86 ? -0.069 15.480 -15.938 1.00 46.03 86 LYS A C 1
ATOM 738 O O . LYS A 1 86 ? 0.206 15.165 -14.778 1.00 46.03 86 LYS A O 1
ATOM 743 N N . ALA A 1 87 ? -1.051 14.917 -16.639 1.00 52.34 87 ALA A N 1
ATOM 744 C CA . ALA A 1 87 ? -1.475 13.558 -16.357 1.00 52.34 87 ALA A CA 1
ATOM 745 C C . ALA A 1 87 ? -0.198 12.726 -16.205 1.00 52.34 87 ALA A C 1
ATOM 747 O O . ALA A 1 87 ? 0.752 12.936 -16.961 1.00 52.34 87 ALA A O 1
ATOM 748 N N . PHE A 1 88 ? -0.137 11.902 -15.163 1.00 54.00 88 PHE A N 1
ATOM 749 C CA . PHE A 1 88 ?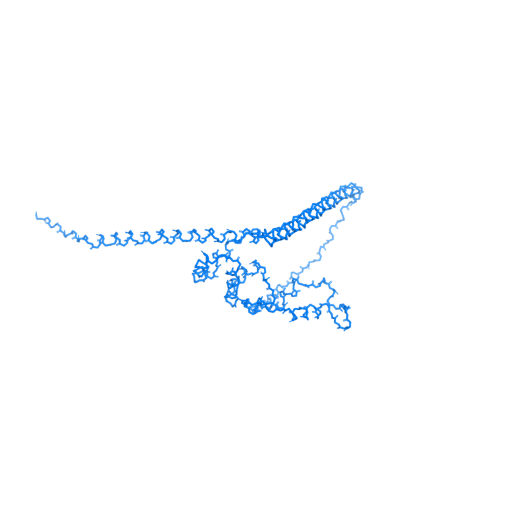 1.036 11.084 -14.896 1.00 54.00 88 PHE A CA 1
ATOM 750 C C . PHE A 1 88 ? 1.392 10.310 -16.166 1.00 54.00 88 PHE A C 1
ATOM 752 O O . PHE A 1 88 ? 0.613 9.471 -16.622 1.00 54.00 88 PHE A O 1
ATOM 759 N N . ASP A 1 89 ? 2.537 10.657 -16.745 1.00 59.59 89 ASP A N 1
ATOM 760 C CA . ASP A 1 89 ? 3.052 10.018 -17.937 1.00 59.59 89 ASP A CA 1
ATOM 761 C C . ASP A 1 89 ? 3.814 8.778 -17.474 1.00 59.59 89 ASP A C 1
ATOM 763 O O . ASP A 1 89 ? 4.929 8.859 -16.954 1.00 59.59 89 ASP A O 1
ATOM 767 N N . LEU A 1 90 ? 3.145 7.627 -17.565 1.00 53.69 90 LEU A N 1
ATOM 768 C CA . LEU A 1 90 ? 3.707 6.334 -17.179 1.00 53.69 90 LEU A CA 1
ATOM 769 C C . LEU A 1 90 ? 5.016 6.065 -17.934 1.00 53.69 90 LEU A C 1
ATOM 771 O O . LEU A 1 90 ? 5.925 5.462 -17.364 1.00 53.69 90 LEU A O 1
ATOM 775 N N . GLN A 1 91 ? 5.129 6.579 -19.163 1.00 53.34 91 GLN A N 1
ATOM 776 C CA . GLN A 1 91 ? 6.334 6.483 -19.969 1.00 53.34 91 GLN A CA 1
ATOM 777 C C . GLN A 1 91 ? 7.490 7.246 -19.315 1.00 53.34 91 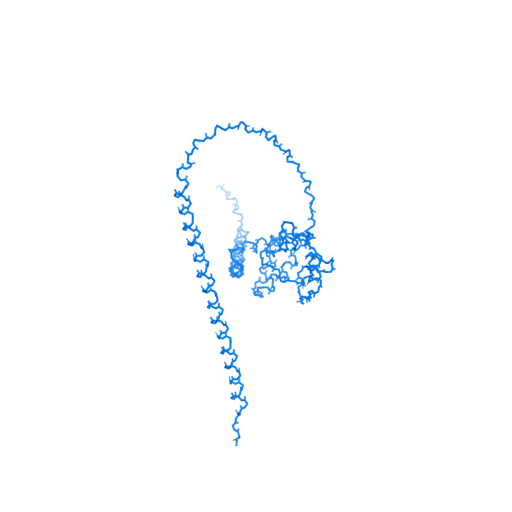GLN A C 1
ATOM 779 O O . GLN A 1 91 ? 8.554 6.676 -19.120 1.00 53.34 91 GLN A O 1
ATOM 784 N N . GLU A 1 92 ? 7.253 8.475 -18.841 1.00 58.50 92 GLU A N 1
ATOM 785 C CA . GLU A 1 92 ? 8.254 9.298 -18.140 1.00 58.50 92 GLU A CA 1
ATOM 786 C C . GLU A 1 92 ? 8.759 8.624 -16.844 1.00 58.50 92 GLU A C 1
ATOM 788 O O . GLU A 1 92 ? 9.907 8.818 -16.442 1.00 58.50 92 GLU A O 1
ATOM 793 N N . HIS A 1 93 ? 7.930 7.806 -16.183 1.00 59.78 93 HIS A N 1
ATOM 794 C CA . HIS A 1 93 ? 8.322 7.087 -14.966 1.00 59.78 93 HIS A CA 1
ATOM 795 C C . HIS A 1 93 ? 9.119 5.807 -15.255 1.00 59.78 93 HIS A C 1
ATOM 797 O O . HIS A 1 93 ? 10.161 5.588 -14.636 1.00 59.78 93 HIS A O 1
ATOM 803 N N . VAL A 1 94 ? 8.673 5.004 -16.228 1.00 53.03 94 VAL A N 1
ATOM 804 C CA . VAL A 1 94 ? 9.406 3.821 -16.713 1.00 53.03 94 VAL A CA 1
ATOM 805 C C . VAL A 1 94 ? 10.760 4.240 -17.289 1.00 53.03 94 VAL A C 1
ATOM 807 O O . VAL A 1 94 ? 11.778 3.644 -16.944 1.00 53.03 94 VAL A O 1
ATOM 810 N N . ASP A 1 95 ? 10.794 5.324 -18.064 1.00 54.06 95 ASP A N 1
ATOM 811 C CA . ASP A 1 95 ? 12.018 5.904 -18.619 1.00 54.06 95 ASP A CA 1
ATOM 812 C C . ASP A 1 95 ? 12.978 6.384 -17.524 1.00 54.06 95 ASP A C 1
ATOM 814 O O . ASP A 1 95 ? 14.179 6.424 -17.759 1.00 54.06 95 ASP A O 1
ATOM 818 N N . ARG A 1 96 ? 12.489 6.729 -16.322 1.00 54.84 96 ARG A N 1
ATOM 819 C CA . ARG A 1 96 ? 13.333 7.142 -15.188 1.00 54.84 96 ARG A CA 1
ATOM 820 C C . ARG A 1 96 ? 13.925 5.958 -14.430 1.00 54.84 96 ARG A C 1
ATOM 822 O O . ARG A 1 96 ? 15.078 6.027 -14.009 1.00 54.84 96 ARG A O 1
ATOM 829 N N . ASP A 1 97 ? 13.142 4.902 -14.240 1.00 49.47 97 ASP A N 1
ATOM 830 C CA . ASP A 1 97 ? 13.556 3.724 -13.468 1.00 49.47 97 ASP A CA 1
ATOM 831 C C . ASP A 1 97 ? 14.402 2.748 -14.304 1.00 49.47 97 ASP A C 1
ATOM 833 O O . ASP A 1 97 ? 15.257 2.047 -13.758 1.00 49.47 97 ASP A O 1
ATOM 837 N N . TYR A 1 98 ? 14.228 2.761 -15.629 1.00 47.91 98 TYR A N 1
ATOM 838 C CA . TYR A 1 98 ? 15.013 1.996 -16.602 1.00 47.91 98 TYR A CA 1
ATOM 839 C C . TYR A 1 98 ? 15.908 2.885 -17.484 1.00 47.91 98 TYR A C 1
ATOM 841 O O . TYR A 1 98 ? 16.384 2.431 -18.524 1.00 47.91 98 TYR A O 1
ATOM 849 N N . ALA A 1 99 ? 16.153 4.137 -17.075 1.00 52.25 99 ALA A N 1
ATOM 850 C CA . ALA A 1 99 ? 16.980 5.082 -17.823 1.00 52.25 99 ALA A CA 1
ATOM 851 C C . ALA A 1 99 ? 18.366 4.480 -18.128 1.00 52.25 99 ALA A C 1
ATOM 853 O O . ALA A 1 99 ? 19.091 4.133 -17.184 1.00 52.25 99 ALA A O 1
ATOM 854 N N . PRO A 1 100 ? 18.797 4.421 -19.404 1.00 50.66 100 PRO A N 1
ATOM 855 C CA . PRO A 1 100 ? 20.212 4.279 -19.728 1.00 50.66 100 PRO A CA 1
ATOM 856 C C . PRO A 1 100 ? 20.988 5.411 -19.051 1.00 50.66 100 PRO A C 1
ATOM 858 O O . PRO A 1 100 ? 20.433 6.497 -18.828 1.00 50.66 100 PRO A O 1
ATOM 861 N N . ARG A 1 101 ? 22.266 5.197 -18.715 1.00 52.38 101 ARG A N 1
ATOM 862 C CA . ARG A 1 101 ? 23.071 6.294 -18.158 1.00 52.38 101 ARG A CA 1
ATOM 863 C C . ARG A 1 101 ? 23.071 7.462 -19.139 1.00 52.38 101 ARG A C 1
ATOM 865 O O . ARG A 1 101 ? 22.977 7.275 -20.350 1.00 52.38 101 ARG A O 1
ATOM 872 N N . THR A 1 102 ? 23.158 8.678 -18.609 1.00 48.75 102 THR A N 1
ATOM 873 C CA . THR A 1 102 ? 23.170 9.906 -19.407 1.00 48.75 102 THR A CA 1
ATOM 874 C C . THR A 1 102 ? 24.227 9.791 -20.516 1.00 48.75 102 THR A C 1
ATOM 876 O O . THR A 1 102 ? 25.415 9.766 -20.207 1.00 48.75 102 THR A O 1
ATOM 879 N N . GLY A 1 103 ? 23.796 9.678 -21.781 1.00 55.81 103 GLY A N 1
ATOM 880 C CA . GLY A 1 103 ? 24.667 9.491 -22.954 1.00 55.81 103 GLY A CA 1
ATOM 881 C C . GLY A 1 103 ? 24.509 8.162 -23.716 1.00 55.81 103 GLY A C 1
ATOM 882 O O . GLY A 1 103 ? 24.837 8.127 -24.892 1.00 55.81 103 GLY A O 1
ATOM 883 N N . GLU A 1 104 ? 23.940 7.112 -23.112 1.00 54.69 104 GLU A N 1
ATOM 884 C CA . GLU A 1 104 ? 23.810 5.762 -23.719 1.00 54.69 104 GLU A CA 1
ATOM 885 C C . GLU A 1 104 ? 22.485 5.558 -24.495 1.00 54.69 104 GLU A C 1
ATOM 887 O O . GLU A 1 104 ? 22.204 4.485 -25.020 1.00 54.69 104 GLU A O 1
ATOM 892 N N . GLN A 1 105 ? 21.618 6.575 -24.555 1.00 52.06 105 GLN A N 1
ATOM 893 C CA . GLN A 1 105 ? 20.270 6.464 -25.146 1.00 52.06 105 GLN A CA 1
ATOM 894 C C . GLN A 1 105 ? 20.269 6.383 -26.680 1.00 52.06 105 GLN A C 1
ATOM 896 O O . GLN A 1 105 ? 19.305 5.884 -27.253 1.00 52.06 105 GLN A O 1
ATOM 901 N N . ALA A 1 106 ? 21.327 6.880 -27.324 1.00 53.00 106 ALA A N 1
ATOM 902 C CA . ALA A 1 106 ? 21.487 6.895 -28.779 1.00 53.00 106 ALA A CA 1
ATOM 903 C C . ALA A 1 106 ? 22.402 5.770 -29.292 1.00 53.00 106 ALA A C 1
ATOM 905 O O . ALA A 1 106 ? 22.659 5.697 -30.489 1.00 53.00 106 ALA A O 1
ATOM 906 N N . GLU A 1 107 ? 22.919 4.918 -28.402 1.00 58.53 107 GLU A N 1
ATOM 907 C CA . GLU A 1 107 ? 23.750 3.785 -28.798 1.00 58.53 107 GLU A CA 1
ATOM 908 C C . GLU A 1 107 ? 22.850 2.672 -29.353 1.00 58.53 107 GLU A C 1
ATOM 910 O O . GLU A 1 107 ? 22.008 2.101 -28.648 1.00 58.53 107 GLU A O 1
ATOM 915 N N . GLU A 1 108 ? 23.003 2.399 -30.648 1.00 57.25 108 GLU A N 1
ATOM 916 C CA . GLU A 1 108 ? 22.411 1.238 -31.304 1.00 57.25 108 GLU A CA 1
ATOM 917 C C . GLU A 1 108 ? 23.030 -0.027 -30.707 1.00 57.25 108 GLU A C 1
ATOM 919 O O . GLU A 1 108 ? 24.241 -0.237 -30.764 1.00 57.25 108 GLU A O 1
ATOM 924 N N . LEU A 1 109 ? 22.195 -0.868 -30.098 1.00 59.19 109 LEU A N 1
ATOM 925 C CA . LEU A 1 109 ? 22.653 -2.098 -29.452 1.00 59.19 109 LEU A CA 1
ATOM 926 C C . LEU A 1 109 ? 22.538 -3.307 -30.382 1.00 59.19 109 LEU A C 1
ATOM 928 O O . LEU A 1 109 ? 23.278 -4.272 -30.197 1.00 59.19 109 LEU A O 1
ATOM 932 N N . PHE A 1 110 ? 21.605 -3.285 -31.339 1.00 49.34 110 PHE A N 1
ATOM 933 C CA . PHE A 1 110 ? 21.367 -4.392 -32.269 1.00 49.34 110 PHE A CA 1
ATOM 934 C C . PHE A 1 110 ? 20.548 -3.928 -33.480 1.00 49.34 110 PHE A C 1
ATOM 936 O O . PHE A 1 110 ? 19.496 -3.351 -33.257 1.00 49.34 110 PHE A O 1
ATOM 943 N N . ASP A 1 111 ? 20.974 -4.195 -34.723 1.00 59.78 111 ASP A N 1
ATOM 944 C CA . ASP A 1 111 ? 20.208 -3.970 -35.974 1.00 59.78 111 ASP A CA 1
ATOM 945 C C . ASP A 1 111 ? 19.302 -2.714 -35.984 1.00 59.78 111 ASP A C 1
ATOM 947 O O . ASP A 1 111 ? 18.092 -2.797 -36.195 1.00 59.78 111 ASP A O 1
ATOM 951 N N . GLY A 1 112 ? 19.871 -1.535 -35.706 1.00 64.62 112 GLY A N 1
ATOM 952 C CA . GLY A 1 112 ? 19.127 -0.265 -35.700 1.00 64.62 112 GLY A CA 1
ATOM 953 C C . GLY A 1 112 ? 18.124 -0.086 -34.548 1.00 64.62 112 GLY A C 1
ATOM 954 O O . GLY A 1 112 ? 17.416 0.917 -34.508 1.00 64.62 112 GLY A O 1
ATOM 955 N N . LEU A 1 113 ? 18.055 -1.024 -33.599 1.00 61.00 113 LEU A N 1
ATOM 956 C CA . LEU A 1 113 ? 17.301 -0.904 -32.353 1.00 61.00 113 LEU A CA 1
ATOM 957 C C . LEU A 1 113 ? 18.173 -0.263 -31.274 1.00 61.00 113 LEU A C 1
ATOM 959 O O . LEU A 1 113 ? 19.248 -0.756 -30.900 1.00 61.00 113 LEU A O 1
ATOM 963 N N . THR A 1 114 ? 17.661 0.824 -30.713 1.00 70.56 114 THR A N 1
ATOM 964 C CA . THR A 1 114 ? 18.253 1.470 -29.545 1.00 70.56 114 THR A CA 1
ATOM 965 C C . THR A 1 114 ? 17.912 0.696 -28.269 1.00 70.56 114 THR A C 1
ATOM 967 O O . THR A 1 114 ? 16.971 -0.101 -28.205 1.00 70.56 114 THR A O 1
ATOM 970 N N . SER A 1 115 ? 18.644 0.971 -27.188 1.00 62.44 115 SER A N 1
ATOM 971 C CA . SER A 1 115 ? 18.316 0.468 -25.841 1.00 62.44 115 SER A CA 1
ATOM 972 C C . SER A 1 115 ? 16.864 0.740 -25.425 1.00 62.44 115 SER A C 1
ATOM 974 O O . SER A 1 115 ? 16.225 -0.077 -24.749 1.00 62.44 115 SER A O 1
ATOM 976 N N . ARG A 1 116 ? 16.315 1.871 -25.881 1.00 67.19 116 ARG A N 1
ATOM 977 C CA . ARG A 1 116 ? 14.921 2.247 -25.664 1.00 67.19 116 ARG A CA 1
ATOM 978 C C . ARG A 1 116 ? 13.966 1.316 -26.407 1.00 67.19 116 ARG A C 1
ATOM 980 O O . ARG A 1 116 ? 13.037 0.808 -25.783 1.00 67.19 116 ARG A O 1
ATOM 987 N N . ASP A 1 117 ? 14.228 1.038 -27.681 1.00 67.44 117 ASP A N 1
ATOM 988 C CA . ASP A 1 117 ? 13.373 0.171 -28.502 1.00 67.44 117 ASP A CA 1
ATOM 989 C C . ASP A 1 117 ? 13.353 -1.256 -27.953 1.00 67.44 117 ASP A C 1
ATOM 991 O O . ASP A 1 117 ? 12.292 -1.852 -27.782 1.00 67.44 117 ASP A O 1
ATOM 995 N N . ILE A 1 118 ? 14.515 -1.782 -27.554 1.00 66.38 118 ILE A N 1
ATOM 996 C CA . ILE A 1 118 ? 14.622 -3.110 -26.930 1.00 66.38 118 ILE A CA 1
ATOM 997 C C . ILE A 1 118 ? 13.817 -3.167 -25.625 1.00 66.38 118 ILE A C 1
ATOM 999 O O . ILE A 1 118 ? 13.146 -4.164 -25.340 1.00 66.38 118 ILE A O 1
ATOM 1003 N N . SER A 1 119 ? 13.870 -2.106 -24.820 1.00 65.31 119 SER A N 1
ATOM 1004 C CA . SER A 1 119 ? 13.128 -2.022 -23.560 1.00 65.31 119 SER A CA 1
ATOM 1005 C C . SER A 1 119 ? 11.620 -1.931 -23.792 1.00 65.31 119 SER A C 1
ATOM 1007 O O . SER A 1 119 ? 10.853 -2.591 -23.087 1.00 65.31 119 SER A O 1
ATOM 1009 N N . GLN A 1 120 ? 11.200 -1.179 -24.809 1.00 70.88 120 GLN A N 1
ATOM 1010 C CA . GLN A 1 120 ? 9.802 -1.039 -25.195 1.00 70.88 120 GLN A CA 1
ATOM 1011 C C . GLN A 1 120 ? 9.236 -2.344 -25.767 1.00 70.88 120 GLN A C 1
ATOM 1013 O O . GLN A 1 120 ? 8.217 -2.821 -25.271 1.00 70.88 120 GLN A O 1
ATOM 1018 N N . ILE A 1 121 ? 9.935 -2.992 -26.703 1.00 72.00 121 ILE A N 1
ATOM 1019 C CA . ILE A 1 121 ? 9.553 -4.307 -27.242 1.00 72.00 121 ILE A CA 1
ATO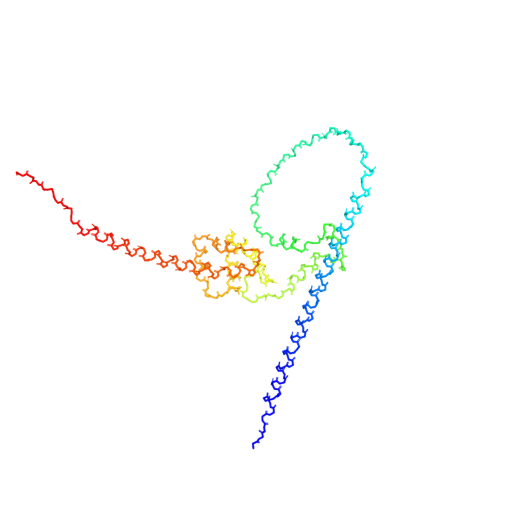M 1020 C C . ILE A 1 121 ? 9.452 -5.327 -26.108 1.00 72.00 121 ILE A C 1
ATOM 1022 O O . ILE A 1 121 ? 8.480 -6.076 -26.008 1.00 72.00 121 ILE A O 1
ATOM 1026 N N . ARG A 1 122 ? 10.426 -5.330 -25.187 1.00 68.19 122 ARG A N 1
ATOM 1027 C CA . ARG A 1 122 ? 10.393 -6.213 -24.016 1.00 68.19 122 ARG A CA 1
ATOM 1028 C C . ARG A 1 122 ? 9.199 -5.924 -23.111 1.00 68.19 122 ARG A C 1
ATOM 1030 O O . ARG A 1 122 ? 8.722 -6.857 -22.477 1.00 68.19 122 ARG A O 1
ATOM 1037 N N . TYR A 1 123 ? 8.753 -4.674 -23.000 1.00 68.25 123 TYR A N 1
ATOM 1038 C CA . TYR A 1 123 ? 7.580 -4.284 -22.215 1.00 68.25 123 TYR A CA 1
ATOM 1039 C C . TYR A 1 123 ? 6.263 -4.678 -22.898 1.00 68.25 123 TYR A C 1
ATOM 1041 O O . TYR A 1 123 ? 5.352 -5.179 -22.242 1.00 68.25 123 TYR A O 1
ATOM 1049 N N . GLU A 1 124 ? 6.160 -4.479 -24.210 1.00 72.62 124 GLU A N 1
ATOM 1050 C CA . GLU A 1 124 ? 4.999 -4.860 -25.020 1.00 72.62 124 GLU A CA 1
ATOM 1051 C C . GLU A 1 124 ? 4.816 -6.377 -25.084 1.00 72.62 124 GLU A C 1
ATOM 1053 O O . GLU A 1 124 ? 3.693 -6.858 -24.967 1.00 72.62 124 GLU A O 1
ATOM 1058 N N . ALA A 1 125 ? 5.914 -7.131 -25.150 1.00 73.88 125 ALA A N 1
ATOM 1059 C CA . ALA A 1 125 ? 5.903 -8.589 -25.139 1.00 73.88 125 ALA A CA 1
ATOM 1060 C C . ALA A 1 125 ? 5.612 -9.208 -23.755 1.00 73.88 125 ALA A C 1
ATOM 1062 O O . ALA A 1 125 ? 5.552 -10.436 -23.639 1.00 73.88 125 ALA A O 1
ATOM 1063 N N . ARG A 1 126 ? 5.458 -8.411 -22.681 1.00 72.81 126 ARG A N 1
ATOM 1064 C CA . ARG A 1 126 ? 5.167 -8.973 -21.351 1.00 72.81 126 ARG A CA 1
ATOM 1065 C C . ARG A 1 126 ? 3.729 -9.486 -21.286 1.00 72.81 126 ARG A C 1
ATOM 1067 O O . ARG A 1 126 ? 2.808 -8.753 -21.651 1.00 72.81 126 ARG A O 1
ATOM 1074 N N . PRO A 1 127 ? 3.509 -10.701 -20.753 1.00 74.56 127 PRO A N 1
ATOM 1075 C CA . PRO A 1 127 ? 2.164 -11.212 -20.552 1.00 74.56 127 PRO A CA 1
ATOM 1076 C C . PRO A 1 127 ? 1.416 -10.360 -19.523 1.00 74.56 127 PRO A C 1
ATOM 1078 O O . PRO A 1 127 ? 1.979 -9.960 -18.501 1.00 74.56 127 PRO A O 1
ATOM 1081 N N . VAL A 1 128 ? 0.132 -10.116 -19.786 1.00 81.12 128 VAL A N 1
ATOM 1082 C CA . VAL A 1 128 ? -0.747 -9.416 -18.847 1.00 81.12 128 VAL A CA 1
ATOM 1083 C C . VAL A 1 128 ? -1.055 -10.337 -17.668 1.00 81.12 128 VAL A C 1
ATOM 1085 O O . VAL A 1 128 ? -1.512 -11.467 -17.832 1.00 81.12 128 VAL A O 1
ATOM 1088 N N . ILE A 1 129 ? -0.801 -9.845 -16.464 1.00 76.31 129 ILE A N 1
ATOM 1089 C CA . ILE A 1 129 ? -1.067 -10.527 -15.207 1.00 76.31 129 ILE A CA 1
ATOM 1090 C C . ILE A 1 129 ? -2.579 -10.459 -14.941 1.00 76.31 129 ILE A C 1
ATOM 1092 O O . ILE A 1 129 ? -3.140 -9.363 -14.820 1.00 76.31 129 ILE A O 1
ATOM 1096 N N . PRO A 1 130 ? -3.262 -11.610 -14.815 1.00 79.06 130 PRO A N 1
ATOM 1097 C CA . PRO A 1 130 ? -4.709 -11.639 -14.683 1.00 79.06 130 PRO A CA 1
ATOM 1098 C C . PRO A 1 130 ? -5.180 -10.962 -13.391 1.00 79.06 130 PRO A C 1
ATOM 1100 O O . PRO A 1 130 ? -4.673 -11.204 -12.292 1.00 79.06 130 PRO A O 1
ATOM 1103 N N . GLY A 1 131 ? -6.202 -10.118 -13.531 1.00 78.12 131 GLY A N 1
ATOM 1104 C CA . GLY A 1 131 ? -6.879 -9.447 -12.426 1.00 78.12 131 GLY A CA 1
ATOM 1105 C C . GLY A 1 131 ? -6.189 -8.190 -11.894 1.00 78.12 131 GLY A C 1
ATOM 1106 O O . GLY A 1 131 ? -6.726 -7.605 -10.954 1.00 78.12 131 GLY A O 1
ATOM 1107 N N . LEU A 1 132 ? -5.041 -7.773 -12.441 1.00 85.88 132 LEU A N 1
ATOM 1108 C CA . LEU A 1 132 ? -4.489 -6.439 -12.189 1.00 85.88 132 LEU A CA 1
ATOM 1109 C C . LEU A 1 132 ? -5.164 -5.398 -13.101 1.00 85.88 132 LEU A C 1
ATOM 1111 O O . LEU A 1 132 ? -5.503 -5.725 -14.238 1.00 85.88 132 LEU A O 1
ATOM 1115 N N . PRO A 1 133 ? -5.341 -4.149 -12.633 1.00 86.50 133 PRO A N 1
ATOM 1116 C CA . PRO A 1 133 ? -5.744 -3.042 -13.496 1.00 86.50 133 PRO A CA 1
ATOM 1117 C C . PRO A 1 133 ? -4.762 -2.864 -14.655 1.00 86.50 133 PRO A C 1
ATOM 1119 O O . PRO A 1 133 ? -3.566 -3.096 -14.478 1.00 86.50 133 PRO A O 1
ATOM 1122 N N . GLU A 1 134 ? -5.242 -2.390 -15.807 1.00 85.62 134 GLU A N 1
ATOM 1123 C CA . GLU A 1 134 ? -4.445 -2.232 -17.035 1.00 85.62 134 GLU A CA 1
ATOM 1124 C C . GLU A 1 134 ? -3.131 -1.472 -16.792 1.00 85.62 134 GLU A C 1
ATOM 1126 O O . GLU A 1 134 ? -2.066 -1.904 -17.232 1.00 85.62 134 GLU A O 1
ATOM 1131 N N . ARG A 1 135 ? -3.184 -0.421 -15.961 1.00 82.38 135 ARG A N 1
ATOM 1132 C CA . ARG A 1 135 ? -2.029 0.377 -15.517 1.00 82.38 135 ARG A CA 1
ATOM 1133 C C . ARG A 1 135 ? -0.871 -0.456 -14.951 1.00 82.38 135 ARG A C 1
ATOM 1135 O O . ARG A 1 135 ? 0.285 -0.068 -15.093 1.00 82.38 135 ARG A O 1
ATOM 1142 N N . TYR A 1 136 ? -1.176 -1.570 -14.292 1.00 84.31 136 TYR A N 1
ATOM 1143 C CA . TYR A 1 136 ? -0.212 -2.463 -13.642 1.00 84.31 136 TYR A CA 1
ATOM 1144 C C . TYR A 1 136 ? -0.211 -3.869 -14.248 1.00 84.31 136 TYR A C 1
ATOM 1146 O O . TYR A 1 136 ? 0.460 -4.765 -13.746 1.00 84.31 136 TYR A O 1
ATOM 1154 N N . GLY A 1 137 ? -0.965 -4.088 -15.325 1.00 80.44 137 GLY A N 1
ATOM 1155 C CA . GLY A 1 137 ? -1.177 -5.416 -15.890 1.00 80.44 137 GLY A CA 1
ATOM 1156 C C . GLY A 1 137 ? 0.114 -6.077 -16.366 1.00 80.44 137 GLY A C 1
ATOM 1157 O O . GLY A 1 137 ? 0.191 -7.294 -16.403 1.00 80.44 137 GLY A O 1
ATOM 1158 N N . LYS A 1 138 ? 1.151 -5.301 -16.690 1.00 76.31 138 LYS A N 1
ATOM 1159 C CA . LYS A 1 138 ? 2.417 -5.809 -17.243 1.00 76.31 138 LYS A CA 1
ATOM 1160 C C . LYS A 1 138 ? 3.504 -6.085 -16.197 1.00 76.31 138 LYS A C 1
ATOM 1162 O O . LYS A 1 138 ? 4.490 -6.751 -16.512 1.00 76.31 138 LYS A O 1
ATOM 1167 N N . GLU A 1 139 ? 3.366 -5.569 -14.975 1.00 79.81 139 GLU A N 1
ATOM 1168 C CA . GLU A 1 139 ? 4.345 -5.757 -13.898 1.00 79.81 139 GLU A CA 1
ATOM 1169 C C . GLU A 1 139 ? 3.729 -5.461 -12.529 1.00 79.81 139 GLU A C 1
ATOM 1171 O O . GLU A 1 139 ? 2.986 -4.494 -12.374 1.00 79.81 139 GLU A O 1
ATOM 1176 N N . TRP A 1 140 ? 4.089 -6.256 -11.516 1.00 79.19 140 TRP A N 1
ATOM 1177 C CA . TRP A 1 140 ? 3.719 -5.959 -10.134 1.00 79.19 140 TRP A CA 1
ATOM 1178 C C . TRP A 1 140 ? 4.403 -4.669 -9.668 1.00 79.19 140 TRP A C 1
ATOM 1180 O O . TRP A 1 140 ? 5.627 -4.642 -9.530 1.00 79.19 14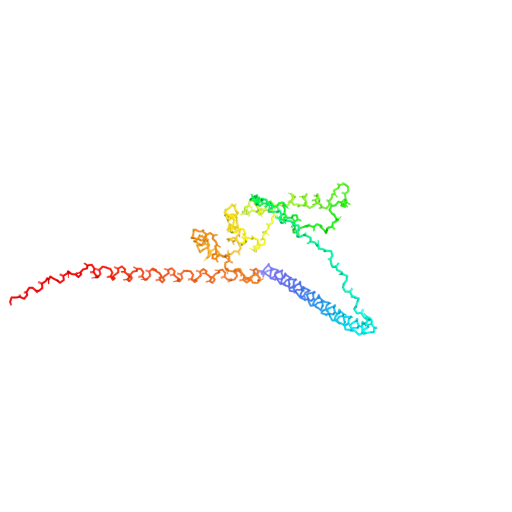0 TRP A O 1
ATOM 1190 N N . PRO A 1 141 ? 3.638 -3.602 -9.392 1.00 85.12 141 PRO A N 1
ATOM 1191 C CA . PRO A 1 141 ? 4.209 -2.332 -8.992 1.00 85.12 141 PRO A CA 1
ATOM 1192 C C . PRO A 1 141 ? 4.778 -2.435 -7.577 1.00 85.12 141 PRO A C 1
ATOM 1194 O O . PRO A 1 141 ? 4.273 -3.162 -6.717 1.00 85.12 141 PRO A O 1
ATOM 1197 N N . HIS A 1 142 ? 5.822 -1.655 -7.316 1.00 87.12 142 HIS A N 1
ATOM 1198 C CA . HIS A 1 142 ? 6.399 -1.566 -5.985 1.00 87.12 142 HIS A CA 1
ATOM 1199 C C . HIS A 1 142 ? 5.394 -0.945 -4.995 1.00 87.12 142 HIS A C 1
ATOM 1201 O O . HIS A 1 142 ? 4.699 0.020 -5.319 1.00 87.12 142 HIS A O 1
ATOM 1207 N N . LEU A 1 143 ? 5.347 -1.450 -3.755 1.00 87.62 143 LEU A N 1
ATOM 1208 C CA . LEU A 1 143 ? 4.375 -1.007 -2.744 1.00 87.62 143 LEU A CA 1
ATOM 1209 C C . LEU A 1 143 ? 4.415 0.508 -2.500 1.00 87.62 143 LEU A C 1
ATOM 1211 O O . LEU A 1 143 ? 3.380 1.143 -2.342 1.00 87.62 143 LEU A O 1
ATOM 1215 N N . PHE A 1 144 ? 5.604 1.109 -2.478 1.00 88.75 144 PHE A N 1
ATOM 1216 C CA . PHE A 1 144 ? 5.720 2.556 -2.266 1.00 88.75 144 PHE A CA 1
ATOM 1217 C C . PHE A 1 144 ? 5.173 3.367 -3.440 1.00 88.75 144 PHE A C 1
ATOM 1219 O O . PHE A 1 144 ? 4.572 4.411 -3.209 1.00 88.75 144 PHE A O 1
ATOM 1226 N N . THR A 1 145 ? 5.294 2.854 -4.665 1.00 89.12 145 THR A N 1
ATOM 1227 C CA . THR A 1 145 ? 4.671 3.452 -5.849 1.00 89.12 145 THR A CA 1
ATOM 1228 C C . THR A 1 145 ? 3.150 3.408 -5.721 1.00 89.12 145 THR A C 1
ATOM 1230 O O . THR A 1 145 ? 2.486 4.416 -5.937 1.00 89.12 145 THR A O 1
ATOM 1233 N N . LEU A 1 146 ? 2.592 2.280 -5.266 1.00 90.81 146 LEU A N 1
ATOM 1234 C CA . LEU A 1 146 ? 1.156 2.159 -4.987 1.00 90.81 146 LEU A CA 1
ATOM 1235 C C . LEU A 1 146 ? 0.685 3.151 -3.915 1.00 90.81 146 LEU A C 1
ATOM 1237 O O . LEU A 1 146 ? -0.333 3.814 -4.096 1.00 90.81 146 LEU A O 1
ATOM 1241 N N . LEU A 1 147 ? 1.435 3.288 -2.817 1.00 91.56 147 LEU A N 1
ATOM 1242 C CA . LEU A 1 147 ? 1.117 4.243 -1.751 1.00 91.56 147 LEU A CA 1
ATOM 1243 C C . LEU A 1 147 ? 1.184 5.699 -2.221 1.00 91.56 147 LEU A C 1
ATOM 1245 O O . LEU A 1 147 ? 0.366 6.517 -1.797 1.00 91.56 147 LEU A O 1
ATOM 1249 N N . ASP A 1 148 ? 2.136 6.030 -3.091 1.00 89.69 148 ASP A N 1
ATOM 1250 C CA . ASP A 1 148 ? 2.218 7.358 -3.692 1.00 89.69 148 ASP A CA 1
ATOM 1251 C C . ASP A 1 148 ? 1.049 7.580 -4.665 1.00 89.69 148 ASP A C 1
ATOM 1253 O O . ASP A 1 148 ? 0.463 8.661 -4.677 1.00 89.69 148 ASP A O 1
ATOM 1257 N N . HIS A 1 149 ? 0.613 6.549 -5.396 1.00 90.44 149 HIS A N 1
ATOM 1258 C CA . HIS A 1 149 ? -0.538 6.627 -6.300 1.00 90.44 149 HIS A CA 1
ATOM 1259 C C . HIS A 1 149 ? -1.879 6.877 -5.598 1.00 90.44 149 HIS A C 1
ATOM 1261 O O . HIS A 1 149 ? -2.765 7.480 -6.203 1.00 90.44 149 HIS A O 1
ATOM 1267 N N . LEU A 1 150 ? -2.023 6.529 -4.313 1.00 89.81 150 LEU A N 1
ATOM 1268 C CA . LEU A 1 150 ? -3.242 6.818 -3.539 1.00 89.81 150 LEU A CA 1
ATOM 1269 C C . LEU A 1 150 ? -3.578 8.318 -3.473 1.00 89.81 150 LEU A C 1
ATOM 1271 O O . LEU A 1 150 ? -4.748 8.693 -3.355 1.00 89.81 150 LEU A O 1
ATOM 1275 N N . GLN A 1 151 ? -2.573 9.193 -3.584 1.00 87.75 151 GLN A N 1
ATOM 1276 C CA . GLN A 1 151 ? -2.787 10.642 -3.548 1.00 87.75 151 GLN A CA 1
ATOM 1277 C C . GLN A 1 151 ? -3.471 11.183 -4.810 1.00 87.75 151 GLN A C 1
ATOM 1279 O O . GLN A 1 151 ? -4.064 12.260 -4.769 1.00 87.75 151 GLN A O 1
ATOM 1284 N N . TYR A 1 152 ? -3.410 10.441 -5.917 1.00 87.44 152 TYR A N 1
ATOM 1285 C CA . TYR A 1 152 ? -3.960 10.848 -7.201 1.00 87.44 152 TYR A CA 1
ATOM 1286 C C . TYR A 1 152 ? -5.330 10.198 -7.424 1.00 87.44 152 TYR A C 1
ATOM 1288 O O . TYR A 1 152 ? -5.394 8.978 -7.570 1.00 87.44 152 TYR A O 1
ATOM 1296 N N . PRO A 1 153 ? -6.431 10.971 -7.516 1.00 86.56 153 PRO A N 1
ATOM 1297 C CA . PRO A 1 153 ? -7.776 10.409 -7.668 1.00 86.56 153 PRO A CA 1
ATOM 1298 C C . PRO A 1 153 ? -7.912 9.432 -8.847 1.00 86.56 153 PRO A C 1
ATOM 1300 O O . PRO A 1 153 ? -8.530 8.386 -8.700 1.00 86.56 153 PRO A O 1
ATOM 1303 N N . PHE A 1 154 ? -7.265 9.730 -9.979 1.00 86.38 154 PHE A N 1
ATOM 1304 C CA . PHE A 1 154 ? -7.330 8.925 -11.205 1.00 86.38 154 PHE A CA 1
ATOM 1305 C C . PHE A 1 154 ? -6.566 7.589 -11.143 1.00 86.38 154 PHE A C 1
ATOM 1307 O O . PHE A 1 154 ? -6.782 6.733 -11.991 1.00 86.38 154 PHE A O 1
ATOM 1314 N N . ALA A 1 155 ? -5.636 7.417 -10.197 1.00 87.62 155 ALA A N 1
ATOM 1315 C CA . ALA A 1 155 ? -4.846 6.188 -10.036 1.00 87.62 155 ALA A CA 1
ATOM 1316 C C . ALA A 1 155 ? -5.175 5.447 -8.732 1.00 87.62 155 ALA A C 1
ATOM 1318 O O . ALA A 1 155 ? -4.713 4.325 -8.519 1.00 87.62 155 ALA A O 1
ATOM 1319 N N . ARG A 1 156 ? -5.963 6.078 -7.853 1.00 89.69 156 ARG A N 1
ATOM 1320 C CA . ARG A 1 156 ? -6.274 5.580 -6.516 1.00 89.69 156 ARG A CA 1
ATOM 1321 C C . ARG A 1 156 ? -7.009 4.246 -6.569 1.00 89.69 156 ARG A C 1
ATOM 1323 O O . ARG A 1 156 ? -6.592 3.325 -5.879 1.00 89.69 156 ARG A O 1
ATOM 1330 N N . GLN A 1 157 ? -8.060 4.139 -7.385 1.00 91.19 157 GLN A N 1
ATOM 1331 C CA . GLN A 1 157 ? -8.851 2.908 -7.508 1.00 91.19 157 GLN A CA 1
ATOM 1332 C C . GLN A 1 157 ? -7.977 1.737 -7.961 1.00 91.19 157 GLN A C 1
ATOM 1334 O O . GLN A 1 157 ? -7.904 0.734 -7.255 1.00 91.19 157 GLN A O 1
ATOM 1339 N N . ASP A 1 158 ? -7.215 1.918 -9.045 1.00 91.25 158 ASP A N 1
ATOM 1340 C CA . ASP A 1 158 ? -6.271 0.904 -9.519 1.00 91.25 158 ASP A CA 1
ATOM 1341 C C . ASP A 1 158 ? -5.284 0.506 -8.411 1.00 91.25 158 ASP A C 1
ATOM 1343 O O . ASP A 1 158 ? -5.042 -0.677 -8.173 1.00 91.25 158 ASP A O 1
ATOM 1347 N N . ALA A 1 159 ? -4.701 1.489 -7.714 1.00 92.19 159 ALA A N 1
ATOM 1348 C CA . ALA A 1 159 ? -3.719 1.234 -6.664 1.00 92.19 159 ALA A CA 1
ATOM 1349 C C . ALA A 1 159 ? -4.315 0.437 -5.494 1.00 92.19 159 ALA A C 1
ATOM 1351 O O . ALA A 1 159 ? -3.668 -0.486 -5.002 1.00 92.19 159 ALA A O 1
ATOM 1352 N N . ILE A 1 160 ? -5.553 0.733 -5.086 1.00 93.44 160 ILE A N 1
ATOM 1353 C CA . ILE A 1 160 ? -6.269 -0.013 -4.041 1.00 93.44 160 ILE A CA 1
ATOM 1354 C C . ILE A 1 160 ? -6.494 -1.458 -4.471 1.00 93.44 160 ILE A C 1
ATOM 1356 O O . ILE A 1 160 ? -6.229 -2.367 -3.686 1.00 93.44 160 ILE A O 1
ATOM 1360 N N . THR A 1 161 ? -6.932 -1.688 -5.710 1.00 92.94 161 THR A N 1
ATOM 1361 C CA . THR A 1 161 ? -7.144 -3.041 -6.238 1.00 92.94 161 THR A CA 1
ATOM 1362 C C . THR A 1 161 ? -5.869 -3.874 -6.151 1.00 92.94 161 THR A C 1
ATOM 1364 O O . THR A 1 161 ? -5.921 -5.044 -5.769 1.00 92.94 161 THR A O 1
ATOM 1367 N N . VAL A 1 162 ? -4.712 -3.275 -6.449 1.00 92.81 162 VAL A N 1
ATOM 1368 C CA . VAL A 1 162 ? -3.422 -3.962 -6.308 1.00 92.81 162 VAL A CA 1
ATOM 1369 C C . VAL A 1 162 ? -3.043 -4.158 -4.842 1.00 92.81 162 VAL A C 1
ATOM 1371 O O . VAL A 1 162 ? -2.690 -5.274 -4.466 1.00 92.81 162 VAL A O 1
ATOM 1374 N N . ILE A 1 163 ? -3.165 -3.129 -3.995 1.00 92.69 163 ILE A N 1
ATOM 1375 C CA . ILE A 1 163 ? -2.851 -3.225 -2.558 1.00 92.69 163 ILE A CA 1
ATOM 1376 C C . ILE A 1 163 ? -3.674 -4.340 -1.902 1.00 92.69 163 ILE A C 1
ATOM 1378 O O . ILE A 1 163 ? -3.111 -5.165 -1.187 1.00 92.69 163 ILE A O 1
ATOM 1382 N N . LYS A 1 164 ? -4.975 -4.438 -2.205 1.00 93.88 164 LYS A N 1
ATOM 1383 C CA . LYS A 1 164 ? -5.865 -5.496 -1.703 1.00 93.88 164 LYS A CA 1
ATOM 1384 C C . LYS A 1 164 ? -5.399 -6.907 -2.065 1.00 93.88 164 LYS A C 1
ATOM 1386 O O . LYS A 1 164 ? -5.629 -7.823 -1.284 1.00 93.88 164 LYS A O 1
ATOM 1391 N N . LYS A 1 165 ? -4.724 -7.095 -3.204 1.00 91.06 165 LYS A N 1
ATOM 1392 C CA . LYS A 1 165 ? -4.128 -8.391 -3.579 1.00 91.06 165 LYS A CA 1
ATOM 1393 C C . LYS A 1 165 ? -2.834 -8.704 -2.827 1.00 91.06 165 LYS A C 1
ATOM 1395 O O . LYS A 1 165 ? -2.462 -9.869 -2.745 1.00 91.06 165 LYS A O 1
ATOM 1400 N N . MET A 1 166 ? -2.142 -7.690 -2.306 1.00 89.88 166 MET A N 1
ATOM 1401 C CA . MET A 1 166 ? -0.899 -7.859 -1.541 1.00 89.88 166 MET A CA 1
ATOM 1402 C C . MET A 1 166 ? -1.150 -8.154 -0.056 1.00 89.88 166 MET A C 1
ATOM 1404 O O . MET A 1 166 ? -0.248 -8.628 0.632 1.00 89.88 166 MET A O 1
ATOM 1408 N N . VAL A 1 167 ? -2.350 -7.860 0.448 1.00 92.38 167 VAL A N 1
ATOM 1409 C CA . VAL A 1 167 ? -2.708 -7.966 1.869 1.00 92.38 167 VAL A CA 1
ATOM 1410 C C . VAL A 1 167 ? -3.836 -8.965 2.111 1.00 92.38 167 VAL A C 1
ATOM 1412 O O . VAL A 1 167 ? -4.552 -9.364 1.196 1.00 92.38 167 VAL A O 1
ATOM 1415 N N . SER A 1 168 ? -4.014 -9.357 3.374 1.00 92.12 168 SER A N 1
ATOM 1416 C CA . SER A 1 168 ? -5.098 -10.256 3.778 1.00 92.12 168 SER A CA 1
ATOM 1417 C C . SER A 1 168 ? -6.487 -9.646 3.503 1.00 92.12 168 SER A C 1
ATOM 1419 O O . SER A 1 168 ? -6.686 -8.463 3.790 1.00 92.12 168 SER A O 1
ATOM 1421 N N . PRO A 1 169 ? -7.479 -10.441 3.051 1.00 94.69 169 PRO A N 1
ATOM 1422 C CA . PRO A 1 169 ? -8.876 -10.007 2.926 1.00 94.69 169 PRO A CA 1
ATOM 1423 C C . PRO A 1 169 ? -9.467 -9.436 4.216 1.00 94.69 169 PRO A C 1
ATOM 1425 O O . PRO A 1 169 ? -10.327 -8.563 4.183 1.00 94.69 169 PRO A O 1
ATOM 1428 N N . ALA A 1 170 ? -8.956 -9.880 5.366 1.00 92.94 170 ALA A N 1
ATOM 1429 C CA . ALA A 1 170 ? -9.418 -9.462 6.682 1.00 92.94 170 ALA A CA 1
ATOM 1430 C C . ALA A 1 170 ? -9.144 -7.988 7.018 1.00 92.94 170 ALA A C 1
ATOM 1432 O O . ALA A 1 170 ? -9.400 -7.608 8.150 1.00 92.94 170 ALA A O 1
ATOM 1433 N N . ILE A 1 171 ? -8.569 -7.182 6.121 1.00 94.75 171 ILE A N 1
ATOM 1434 C CA . ILE A 1 171 ? -8.369 -5.733 6.317 1.00 94.75 171 ILE A CA 1
ATOM 1435 C C . ILE A 1 171 ? -8.945 -4.896 5.167 1.00 94.75 171 ILE A C 1
ATOM 1437 O O . ILE A 1 171 ? -8.684 -3.696 5.088 1.00 94.75 171 ILE A O 1
ATOM 1441 N N . HIS A 1 172 ? -9.668 -5.524 4.233 1.00 96.06 172 HIS A N 1
ATOM 1442 C CA . HIS A 1 172 ? -10.207 -4.839 3.054 1.00 96.06 172 HIS A CA 1
ATOM 1443 C C . HIS A 1 172 ? -11.284 -3.815 3.421 1.00 96.06 172 HIS A C 1
ATOM 1445 O O . HIS A 1 172 ? -11.313 -2.756 2.809 1.00 96.06 172 HIS A O 1
ATOM 1451 N N . ASP A 1 173 ? -12.079 -4.090 4.455 1.00 95.12 173 ASP A N 1
ATOM 1452 C CA . ASP A 1 173 ? -13.058 -3.173 5.059 1.00 95.12 173 ASP A CA 1
ATOM 1453 C C . ASP A 1 173 ? -12.415 -1.855 5.509 1.00 95.12 173 ASP A C 1
ATOM 1455 O O . ASP A 1 173 ? -12.872 -0.772 5.156 1.00 95.12 173 ASP A O 1
ATOM 1459 N N . TRP A 1 174 ? -11.303 -1.943 6.236 1.00 95.69 174 TRP A N 1
ATOM 1460 C CA . TRP A 1 174 ? -10.557 -0.775 6.688 1.00 95.69 174 TRP A CA 1
ATOM 1461 C C . TRP A 1 174 ? -9.936 -0.007 5.515 1.00 95.69 174 TRP A C 1
ATOM 1463 O O . TRP A 1 174 ? -9.905 1.224 5.520 1.00 95.69 174 TRP A O 1
ATOM 1473 N N . ILE A 1 175 ? -9.445 -0.722 4.496 1.00 95.06 175 ILE A N 1
ATOM 1474 C CA . ILE A 1 175 ? -8.905 -0.103 3.278 1.00 95.06 175 ILE A CA 1
ATOM 1475 C C . ILE A 1 175 ? -9.995 0.691 2.556 1.00 95.06 175 ILE A C 1
ATOM 1477 O O . ILE A 1 175 ? -9.738 1.828 2.166 1.00 95.06 175 ILE A O 1
ATOM 1481 N N . ASP A 1 176 ? -11.188 0.118 2.404 1.00 95.19 176 ASP A N 1
ATOM 1482 C CA . ASP A 1 176 ? -12.319 0.782 1.755 1.00 95.19 176 ASP A CA 1
ATOM 1483 C C . ASP A 1 176 ? -12.770 2.011 2.549 1.00 95.19 176 ASP A C 1
ATOM 1485 O O . ASP A 1 176 ? -12.805 3.110 1.993 1.00 95.19 176 ASP A O 1
ATOM 1489 N N . SER A 1 177 ? -12.949 1.874 3.868 1.00 93.25 177 SER A N 1
ATOM 1490 C CA . SER A 1 177 ? -13.306 3.001 4.744 1.00 93.25 177 SER A CA 1
ATOM 1491 C C . SER A 1 177 ? -12.267 4.121 4.689 1.00 93.25 177 SER A C 1
ATOM 1493 O O . SER A 1 177 ? -12.603 5.293 4.544 1.00 93.25 177 SER A O 1
ATOM 1495 N N . SER A 1 178 ? -10.970 3.783 4.710 1.00 92.25 178 SER A N 1
ATOM 1496 C CA . SER A 1 178 ? -9.904 4.789 4.626 1.00 92.25 178 SER A CA 1
ATOM 1497 C C . SER A 1 178 ? -9.928 5.568 3.309 1.00 92.25 178 SER A C 1
ATOM 1499 O O . SER A 1 178 ? -9.422 6.697 3.252 1.00 92.25 178 SER A O 1
ATOM 1501 N N . VAL A 1 179 ? -10.412 4.956 2.233 1.00 91.00 179 VAL A N 1
ATOM 1502 C CA . VAL A 1 179 ? -10.488 5.578 0.912 1.00 91.00 179 VAL A CA 1
ATOM 1503 C C . VAL A 1 179 ? -11.685 6.509 0.827 1.00 91.00 179 VAL A C 1
ATOM 1505 O O . VAL A 1 179 ? -11.534 7.602 0.277 1.00 91.00 179 VAL A O 1
ATOM 1508 N N . GLU A 1 180 ? -12.817 6.098 1.392 1.00 90.56 180 GLU A N 1
ATOM 1509 C CA . GLU A 1 180 ? -14.047 6.886 1.460 1.00 90.56 180 GLU A CA 1
ATOM 1510 C C . GLU A 1 180 ? -13.898 8.105 2.377 1.00 90.56 180 GLU A C 1
ATOM 1512 O O . GLU A 1 180 ? -14.187 9.222 1.953 1.00 90.56 180 GLU A O 1
ATOM 1517 N N . GLU A 1 181 ? -13.371 7.920 3.589 1.00 87.81 181 GLU A N 1
ATOM 1518 C CA . GLU A 1 181 ? -13.233 8.995 4.581 1.00 87.81 181 GLU A CA 1
ATOM 1519 C C . GLU A 1 181 ? -12.148 10.008 4.198 1.00 87.81 181 GLU A C 1
ATOM 1521 O O . GLU A 1 181 ? -12.322 11.219 4.325 1.00 87.81 181 GLU A O 1
ATOM 1526 N N . ASP A 1 182 ? -10.996 9.508 3.746 1.00 87.81 182 ASP A N 1
ATOM 1527 C CA . ASP A 1 182 ? -9.752 10.279 3.799 1.00 87.81 182 ASP A CA 1
ATOM 1528 C C . ASP A 1 182 ? -8.898 10.150 2.530 1.00 87.81 182 ASP A C 1
ATOM 1530 O O . ASP A 1 182 ? -7.738 10.581 2.479 1.00 87.81 182 ASP A O 1
ATOM 1534 N N . GLY A 1 183 ? -9.442 9.527 1.481 1.00 85.69 183 GLY A N 1
ATOM 1535 C CA . GLY A 1 183 ? -8.748 9.317 0.212 1.00 85.69 183 GLY A CA 1
ATOM 1536 C C . GLY A 1 183 ? -7.514 8.416 0.318 1.00 85.69 183 GLY A C 1
ATOM 1537 O O . GLY A 1 183 ? -6.580 8.567 -0.470 1.00 85.69 183 GLY A O 1
ATOM 1538 N N . GLY A 1 184 ? -7.476 7.510 1.299 1.00 88.75 184 GLY A N 1
ATOM 1539 C CA . GLY A 1 184 ? -6.383 6.557 1.515 1.00 88.75 184 GLY A CA 1
ATOM 1540 C C . GLY A 1 184 ? -5.215 7.108 2.339 1.00 88.75 184 GLY A C 1
ATOM 1541 O O . GLY A 1 184 ? -4.147 6.494 2.385 1.00 88.75 184 GLY A O 1
ATOM 1542 N N . LYS A 1 185 ? -5.372 8.266 3.001 1.00 91.00 185 LYS A N 1
ATOM 1543 C CA . LYS A 1 185 ? -4.323 8.837 3.868 1.00 91.00 185 LYS A CA 1
ATOM 1544 C C . LYS A 1 185 ? -3.929 7.906 5.013 1.00 91.00 185 LYS A C 1
ATOM 1546 O O . LYS A 1 185 ? -2.738 7.817 5.304 1.00 91.00 185 LYS A O 1
ATOM 1551 N N . ALA A 1 186 ? -4.878 7.209 5.643 1.00 90.81 186 ALA A N 1
ATOM 1552 C CA . ALA A 1 186 ? -4.562 6.288 6.736 1.00 90.81 186 ALA A CA 1
ATOM 1553 C C . ALA A 1 186 ? -3.662 5.138 6.252 1.00 90.81 186 ALA A C 1
ATOM 1555 O O . ALA A 1 186 ? -2.662 4.832 6.897 1.00 90.81 186 ALA A O 1
ATOM 1556 N N . ILE A 1 187 ? -3.920 4.609 5.051 1.00 92.88 187 ILE A N 1
ATOM 1557 C CA . ILE A 1 187 ? -3.067 3.602 4.399 1.00 92.88 187 ILE A CA 1
ATOM 1558 C C . ILE A 1 187 ? -1.654 4.155 4.152 1.00 92.88 187 ILE A C 1
ATOM 1560 O O . ILE A 1 187 ? -0.658 3.486 4.427 1.00 92.88 187 ILE A O 1
ATOM 1564 N N . ARG A 1 188 ? -1.535 5.407 3.687 1.00 92.88 188 ARG A N 1
ATOM 1565 C CA . ARG A 1 188 ? -0.228 6.059 3.477 1.00 92.88 188 ARG A CA 1
ATOM 1566 C C . ARG A 1 188 ? 0.558 6.255 4.773 1.00 92.88 188 ARG A C 1
ATOM 1568 O O . ARG A 1 188 ? 1.785 6.174 4.740 1.00 92.88 188 ARG A O 1
ATOM 1575 N N . ARG A 1 189 ? -0.113 6.484 5.908 1.00 92.56 189 ARG A N 1
ATOM 1576 C CA . ARG A 1 189 ? 0.539 6.621 7.226 1.00 92.56 189 ARG A CA 1
ATOM 1577 C C . ARG A 1 189 ? 1.206 5.328 7.699 1.00 92.56 189 ARG A C 1
ATOM 1579 O O . ARG A 1 189 ? 2.122 5.401 8.509 1.00 92.56 189 ARG A O 1
ATOM 1586 N N . CYS A 1 190 ? 0.830 4.167 7.159 1.00 91.25 190 CYS A N 1
ATOM 1587 C CA . CYS A 1 190 ? 1.506 2.898 7.446 1.00 91.25 190 CYS A CA 1
ATOM 1588 C C . CYS A 1 190 ? 2.907 2.788 6.814 1.00 91.25 190 CYS A C 1
ATOM 1590 O O . CYS A 1 190 ? 3.632 1.835 7.116 1.00 91.25 190 CYS A O 1
ATOM 1592 N N . ARG A 1 191 ? 3.299 3.726 5.933 1.00 91.12 191 ARG A N 1
ATOM 1593 C CA . ARG A 1 191 ? 4.600 3.718 5.246 1.00 91.12 191 ARG A CA 1
ATOM 1594 C C . ARG A 1 191 ? 5.748 3.665 6.257 1.00 91.12 191 ARG A C 1
ATOM 1596 O O . ARG A 1 191 ? 5.980 4.611 7.002 1.00 91.12 191 ARG A O 1
ATOM 1603 N N . SER A 1 192 ? 6.484 2.560 6.225 1.00 89.56 192 SER A N 1
ATOM 1604 C CA . SER A 1 192 ? 7.650 2.288 7.070 1.00 89.56 192 SER A CA 1
ATOM 1605 C C . SER A 1 192 ? 8.942 2.297 6.245 1.00 89.56 192 SER A C 1
ATOM 1607 O O . SER A 1 192 ? 8.940 2.643 5.061 1.00 89.56 192 SER A O 1
ATOM 1609 N N . LYS A 1 193 ? 10.077 1.951 6.868 1.00 83.12 193 LYS A N 1
ATOM 1610 C CA . LYS A 1 193 ? 11.387 1.965 6.196 1.00 83.12 193 LYS A CA 1
ATOM 1611 C C . LYS A 1 193 ? 11.484 0.891 5.113 1.00 83.12 193 LYS A C 1
ATOM 1613 O O . LYS A 1 193 ? 12.159 1.113 4.110 1.00 83.12 193 LYS A O 1
ATOM 1618 N N . SER A 1 194 ? 10.803 -0.242 5.297 1.00 85.81 194 SER A N 1
ATOM 1619 C CA . SER A 1 194 ? 10.737 -1.323 4.312 1.00 85.81 194 SER A CA 1
ATOM 1620 C C . SER A 1 194 ? 9.301 -1.627 3.848 1.00 85.81 194 SER A C 1
ATOM 1622 O O . SER A 1 194 ? 8.334 -1.352 4.572 1.00 85.81 194 SER A O 1
ATOM 1624 N N . PRO A 1 195 ? 9.130 -2.200 2.639 1.00 84.50 195 PRO A N 1
ATOM 1625 C CA . PRO A 1 195 ? 7.824 -2.653 2.163 1.00 84.50 195 PRO A CA 1
ATOM 1626 C C . PRO A 1 195 ? 7.201 -3.735 3.055 1.00 84.50 195 PRO A C 1
ATOM 1628 O O . PRO A 1 195 ? 6.007 -3.690 3.327 1.00 84.50 195 PRO A O 1
ATOM 1631 N N . GLU A 1 196 ? 8.008 -4.668 3.559 1.00 86.75 196 GLU A N 1
ATOM 1632 C CA . GLU A 1 196 ? 7.555 -5.760 4.432 1.00 86.75 196 GLU A CA 1
ATOM 1633 C C . GLU A 1 196 ? 7.014 -5.231 5.767 1.00 86.75 196 GLU A C 1
ATOM 1635 O O . GLU A 1 196 ? 5.921 -5.604 6.188 1.00 86.75 196 GLU A O 1
ATOM 1640 N N . GLU A 1 197 ? 7.732 -4.293 6.394 1.00 88.19 197 GLU A N 1
ATOM 1641 C CA . GLU A 1 197 ? 7.263 -3.606 7.605 1.00 88.19 197 GLU A CA 1
ATOM 1642 C C . GLU A 1 197 ? 5.967 -2.835 7.347 1.00 88.19 197 GLU A C 1
ATOM 1644 O O . GLU A 1 197 ? 5.062 -2.840 8.177 1.00 88.19 197 GLU A O 1
ATOM 1649 N N . THR A 1 198 ? 5.860 -2.203 6.176 1.00 90.62 198 THR A N 1
ATOM 1650 C CA . THR A 1 198 ? 4.667 -1.449 5.776 1.00 90.62 198 THR A CA 1
ATOM 1651 C C . THR A 1 198 ? 3.448 -2.365 5.651 1.00 90.62 198 THR A C 1
ATOM 1653 O O . THR A 1 198 ? 2.385 -2.037 6.174 1.00 90.62 198 THR A O 1
ATOM 1656 N N . LEU A 1 199 ? 3.597 -3.539 5.026 1.00 91.00 199 LEU A N 1
ATOM 1657 C CA . LEU A 1 199 ? 2.526 -4.541 4.941 1.00 91.00 199 LEU A CA 1
ATOM 1658 C C . LEU A 1 199 ? 2.165 -5.103 6.321 1.00 91.00 199 LEU A C 1
ATOM 1660 O O . LEU A 1 199 ? 0.988 -5.292 6.613 1.00 91.00 199 LEU A O 1
ATOM 1664 N N . ALA A 1 200 ? 3.153 -5.321 7.193 1.00 91.62 200 ALA A N 1
ATOM 1665 C CA . ALA A 1 200 ? 2.922 -5.790 8.560 1.00 91.62 200 ALA A CA 1
ATOM 1666 C C . ALA A 1 200 ? 2.239 -4.738 9.459 1.00 91.62 200 ALA A C 1
ATOM 1668 O O . ALA A 1 200 ? 1.567 -5.095 10.430 1.00 91.62 200 ALA A O 1
ATOM 1669 N N . ALA A 1 201 ? 2.388 -3.447 9.150 1.00 92.81 201 ALA A N 1
ATOM 1670 C CA . ALA A 1 201 ? 1.755 -2.357 9.887 1.00 92.81 201 ALA A CA 1
ATOM 1671 C C . ALA A 1 201 ? 0.256 -2.207 9.570 1.00 92.81 201 ALA A C 1
ATOM 1673 O O . ALA A 1 201 ? -0.513 -1.825 10.454 1.00 92.81 201 ALA A O 1
ATOM 1674 N N . MET A 1 202 ? -0.178 -2.539 8.348 1.00 93.88 202 MET A N 1
ATOM 1675 C CA . MET A 1 202 ? -1.570 -2.354 7.912 1.00 93.88 202 MET A CA 1
ATOM 1676 C C . MET A 1 202 ? -2.597 -3.120 8.774 1.00 93.88 202 MET A C 1
ATOM 1678 O O . MET A 1 202 ? -3.560 -2.497 9.215 1.00 93.88 202 MET A O 1
ATOM 1682 N N . PRO A 1 203 ? -2.407 -4.411 9.123 1.00 94.62 203 PRO A N 1
ATOM 1683 C CA . PRO A 1 203 ? -3.332 -5.112 10.018 1.00 94.62 203 PRO A CA 1
ATOM 1684 C C . PRO A 1 203 ? -3.447 -4.498 11.411 1.00 94.62 203 PRO A C 1
ATOM 1686 O O . PRO A 1 203 ? -4.527 -4.502 11.997 1.00 94.62 203 PRO A O 1
ATOM 1689 N N . ARG A 1 204 ? -2.351 -3.940 11.938 1.00 93.00 204 ARG A N 1
ATOM 1690 C CA . ARG A 1 204 ? -2.365 -3.270 13.245 1.00 93.00 204 ARG A CA 1
ATOM 1691 C C . ARG A 1 204 ? -3.193 -1.992 13.181 1.00 93.00 204 ARG A C 1
ATOM 1693 O O . ARG A 1 204 ? -4.055 -1.790 14.032 1.00 93.00 204 ARG A O 1
ATOM 1700 N N . ALA A 1 205 ? -2.995 -1.182 12.143 1.00 93.69 205 ALA A N 1
ATOM 1701 C CA . ALA A 1 205 ? -3.796 0.017 11.915 1.00 93.69 205 ALA A CA 1
ATOM 1702 C C . ALA A 1 205 ? -5.289 -0.320 11.750 1.00 93.69 205 ALA A C 1
ATOM 1704 O O . ALA A 1 205 ? -6.129 0.303 12.393 1.00 93.69 205 ALA A O 1
ATOM 1705 N N . ALA A 1 206 ? -5.612 -1.368 10.985 1.00 95.12 206 ALA A N 1
ATOM 1706 C CA . ALA A 1 206 ? -6.985 -1.845 10.832 1.00 95.12 206 ALA A CA 1
ATOM 1707 C C . ALA A 1 206 ? -7.608 -2.276 12.172 1.00 95.12 206 ALA A C 1
ATOM 1709 O O . ALA A 1 206 ? -8.746 -1.916 12.466 1.00 95.12 206 ALA A O 1
ATOM 1710 N N . SER A 1 207 ? -6.870 -3.003 13.024 1.00 94.19 207 SER A N 1
ATOM 1711 C CA . SER A 1 207 ? -7.375 -3.386 14.353 1.00 94.19 207 SER A CA 1
ATOM 1712 C C . SER A 1 207 ? -7.637 -2.186 15.265 1.00 94.19 207 SER A C 1
ATOM 1714 O O . SER A 1 207 ? -8.658 -2.160 15.948 1.00 94.19 207 SER A O 1
ATOM 1716 N N . GLN A 1 208 ? -6.762 -1.177 15.234 1.00 94.12 208 GLN A N 1
ATOM 1717 C CA . GLN A 1 208 ? -6.924 0.046 16.021 1.00 94.12 208 GLN A CA 1
ATOM 1718 C C . GLN A 1 208 ? -8.142 0.845 15.561 1.00 94.12 208 GLN A C 1
ATOM 1720 O O . GLN A 1 208 ? -8.912 1.311 16.393 1.00 94.12 208 GLN A O 1
ATOM 1725 N N . TRP A 1 209 ? -8.351 0.948 14.248 1.00 94.31 209 TRP A N 1
ATOM 1726 C CA . TRP A 1 209 ? -9.527 1.602 13.680 1.00 94.31 209 TRP A CA 1
ATOM 1727 C C . TRP A 1 209 ? -10.831 0.900 14.085 1.00 94.31 209 TRP A C 1
ATOM 1729 O O . TRP A 1 209 ? -11.767 1.557 14.528 1.00 94.31 209 TRP A O 1
ATOM 1739 N N . ARG A 1 210 ? -10.889 -0.439 14.041 1.00 93.81 210 ARG A N 1
ATOM 1740 C CA . ARG A 1 210 ? -12.080 -1.177 14.509 1.00 93.81 210 ARG A CA 1
ATOM 1741 C C . ARG A 1 210 ? -12.362 -0.962 15.990 1.00 93.81 210 ARG A C 1
ATOM 1743 O O . ARG A 1 210 ? -13.518 -0.917 16.400 1.00 93.81 210 ARG A O 1
ATOM 1750 N N . GLU A 1 211 ? -11.314 -0.866 16.799 1.00 94.56 211 GLU A N 1
ATOM 1751 C CA . GLU A 1 211 ? -11.460 -0.588 18.223 1.00 94.56 211 GLU A CA 1
ATOM 1752 C C . GLU A 1 211 ? -11.938 0.849 18.470 1.00 94.56 211 GLU A C 1
ATOM 1754 O O . GLU A 1 211 ? -12.799 1.061 19.318 1.00 94.56 211 GLU A O 1
ATOM 1759 N N . GLN A 1 212 ? -11.445 1.822 17.697 1.00 92.25 212 GLN A N 1
ATOM 1760 C CA . GLN A 1 212 ? -11.945 3.200 17.714 1.00 92.25 212 GLN A CA 1
ATOM 1761 C C . GLN A 1 212 ? -13.429 3.253 17.351 1.00 92.25 212 GLN A C 1
ATOM 1763 O O . GLN A 1 212 ? -14.209 3.783 18.131 1.00 92.25 212 GLN A O 1
ATOM 1768 N N . LEU A 1 213 ? -13.847 2.591 16.268 1.00 92.38 213 LEU A N 1
ATOM 1769 C CA . LEU A 1 213 ? -15.263 2.505 15.901 1.00 92.38 213 LEU A CA 1
ATOM 1770 C C . LEU A 1 213 ? -16.135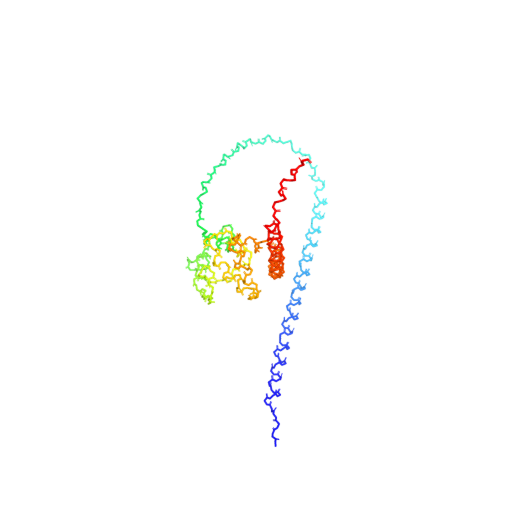 1.903 17.007 1.00 92.38 213 LEU A C 1
ATOM 1772 O O . LEU A 1 213 ? -17.263 2.347 17.212 1.00 92.38 213 LEU A O 1
ATOM 1776 N N . ARG A 1 214 ? -15.629 0.892 17.728 1.00 93.62 214 ARG A N 1
ATOM 1777 C CA . ARG A 1 214 ? -16.348 0.310 18.868 1.00 93.62 214 ARG A CA 1
ATOM 1778 C C . ARG A 1 214 ? -16.510 1.329 19.998 1.00 93.62 214 ARG A C 1
ATOM 1780 O O . ARG A 1 214 ? -17.619 1.475 20.501 1.00 93.62 214 ARG A O 1
ATOM 1787 N N . ARG A 1 215 ? -15.435 2.035 20.362 1.00 93.50 215 ARG A N 1
ATOM 1788 C CA . ARG A 1 215 ? -15.468 3.075 21.405 1.00 93.50 215 ARG A CA 1
ATOM 1789 C C . ARG A 1 215 ? -16.412 4.215 21.028 1.00 93.50 215 ARG A C 1
ATOM 1791 O O . ARG A 1 215 ? -17.236 4.606 21.844 1.00 93.50 215 ARG A O 1
ATOM 1798 N N . ASP A 1 216 ? -16.360 4.677 19.782 1.00 92.00 216 ASP A N 1
ATOM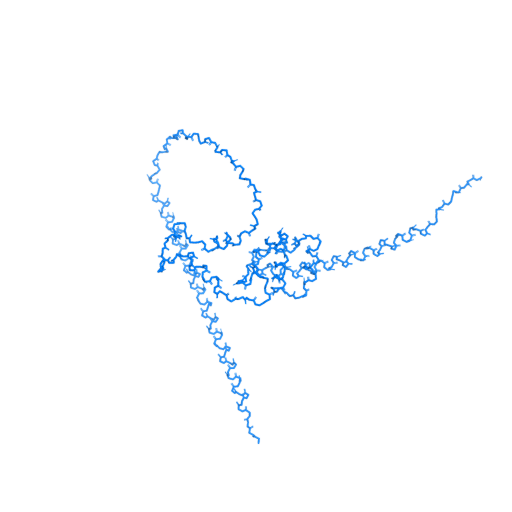 1799 C CA . ASP A 1 216 ? -17.231 5.746 19.286 1.00 92.00 216 ASP A CA 1
ATOM 1800 C C . ASP A 1 216 ? -18.709 5.324 19.302 1.00 92.00 216 ASP A C 1
ATOM 1802 O O . ASP A 1 216 ? -19.589 6.122 19.620 1.00 92.00 216 ASP A O 1
ATOM 1806 N N . ALA A 1 217 ? -19.005 4.058 18.988 1.00 92.12 217 ALA A N 1
ATOM 1807 C CA . ALA A 1 217 ? -20.362 3.523 19.056 1.00 92.12 217 ALA A CA 1
ATOM 1808 C C . ALA A 1 217 ? -20.879 3.391 20.499 1.00 92.12 217 ALA A C 1
ATOM 1810 O O . ALA A 1 217 ? -22.059 3.638 20.740 1.00 92.12 217 ALA A O 1
ATOM 1811 N N . GLU A 1 218 ? -20.025 3.008 21.450 1.00 91.94 218 GLU A N 1
ATOM 1812 C CA . GLU A 1 218 ? -20.366 2.968 22.879 1.00 91.94 218 GLU A CA 1
ATOM 1813 C C . GLU A 1 218 ? -20.609 4.376 23.429 1.00 91.94 218 GLU A C 1
ATOM 1815 O O . GLU A 1 218 ? -21.619 4.605 24.091 1.00 91.94 218 GLU A O 1
ATOM 1820 N N . GLN A 1 219 ? -19.752 5.338 23.084 1.00 89.81 219 GLN A N 1
ATOM 1821 C CA . GLN A 1 219 ? -19.899 6.719 23.533 1.00 89.81 219 GLN A CA 1
ATOM 1822 C C . GLN A 1 219 ? -21.179 7.362 22.989 1.00 89.81 219 GLN A C 1
ATOM 1824 O O . GLN A 1 219 ? -21.951 7.916 23.759 1.00 89.81 219 GLN A O 1
ATOM 1829 N N . ARG A 1 220 ? -21.501 7.165 21.702 1.00 89.56 220 ARG A N 1
ATOM 1830 C CA . ARG A 1 220 ? -22.775 7.641 21.128 1.00 89.56 220 ARG A CA 1
ATOM 1831 C C . ARG A 1 220 ? -24.010 7.042 21.801 1.00 89.56 220 ARG A C 1
ATOM 1833 O O . ARG A 1 220 ? -25.056 7.682 21.812 1.00 89.56 220 ARG A O 1
ATOM 1840 N N . ARG A 1 221 ? -23.925 5.811 22.320 1.00 90.00 221 ARG A N 1
ATOM 1841 C CA . ARG A 1 221 ? -25.029 5.202 23.081 1.00 90.00 221 ARG A CA 1
ATOM 1842 C C . ARG A 1 221 ? -25.194 5.875 24.437 1.00 90.00 221 ARG A C 1
ATOM 1844 O O . ARG A 1 221 ? -26.317 6.210 24.788 1.00 90.00 221 ARG A O 1
ATOM 1851 N N . LEU A 1 222 ? -24.091 6.110 25.145 1.00 88.44 222 LEU A N 1
ATOM 1852 C CA . LEU A 1 222 ? -24.104 6.825 26.422 1.00 88.44 222 LEU A CA 1
ATOM 1853 C C . LEU A 1 222 ? -24.632 8.255 26.256 1.00 88.44 222 LEU A C 1
ATOM 1855 O O . LEU A 1 222 ? -25.517 8.661 27.003 1.00 88.44 222 LEU A O 1
ATOM 1859 N N . ASP A 1 223 ? -24.170 8.976 25.233 1.00 87.25 223 ASP A N 1
ATOM 1860 C CA . ASP A 1 223 ? -24.623 10.339 24.941 1.00 87.25 223 ASP A CA 1
ATOM 1861 C C . ASP A 1 223 ? -26.134 10.369 24.637 1.00 87.25 223 ASP A C 1
ATOM 1863 O O . ASP A 1 223 ? -26.863 11.205 25.166 1.00 87.25 223 ASP A O 1
ATOM 1867 N N . ALA A 1 224 ? -26.641 9.409 23.851 1.00 85.75 224 ALA A N 1
ATOM 1868 C CA . ALA A 1 224 ? -28.071 9.299 23.554 1.00 85.75 224 ALA A CA 1
ATOM 1869 C C . ALA A 1 224 ? -28.917 8.954 24.797 1.00 85.75 224 ALA A C 1
ATOM 1871 O O . ALA A 1 224 ? -30.038 9.447 24.942 1.00 85.75 224 ALA A O 1
ATOM 1872 N N . GLU A 1 225 ? -28.397 8.122 25.704 1.00 83.00 225 GLU A N 1
ATOM 1873 C CA . GLU A 1 225 ? -29.041 7.818 26.988 1.00 83.00 225 GLU A CA 1
ATOM 1874 C C . GLU A 1 225 ? -29.068 9.048 27.914 1.00 83.00 225 GLU A C 1
ATOM 1876 O O . GLU A 1 225 ? -30.087 9.315 28.561 1.00 83.00 225 GLU A O 1
ATOM 1881 N N . GLU A 1 226 ? -27.992 9.840 27.953 1.00 78.31 226 GLU A N 1
ATOM 1882 C CA . GLU A 1 226 ? -27.937 11.097 28.707 1.00 78.31 226 GLU A CA 1
ATOM 1883 C C . GLU A 1 226 ? -28.870 12.169 28.128 1.00 78.31 226 GLU A C 1
ATOM 1885 O O . GLU A 1 226 ? -29.579 12.837 28.887 1.00 78.31 226 GLU A O 1
ATOM 1890 N N . GLU A 1 227 ? -28.942 12.309 26.803 1.00 75.38 227 GLU A N 1
ATOM 1891 C CA . GLU A 1 227 ? -29.876 13.217 26.127 1.00 75.38 227 GLU A CA 1
ATOM 1892 C C . GLU A 1 227 ? -31.337 12.841 26.405 1.00 75.38 227 GLU A C 1
ATOM 1894 O O . GLU A 1 227 ? -32.144 13.708 26.759 1.00 75.38 227 GLU A O 1
ATOM 1899 N N . GLN A 1 228 ? -31.685 11.549 26.343 1.00 75.50 228 GLN A N 1
ATOM 1900 C CA . GLN A 1 228 ? -33.026 11.083 26.707 1.00 75.50 228 GLN A CA 1
ATOM 1901 C C . GLN A 1 228 ? -33.345 11.383 28.175 1.00 75.50 228 GLN A C 1
ATOM 1903 O O . GLN A 1 228 ? -34.414 11.921 28.483 1.00 75.50 228 GLN A O 1
ATOM 1908 N N . LYS A 1 229 ? -32.404 11.128 29.086 1.00 71.12 229 LYS A N 1
ATOM 1909 C CA . LYS A 1 229 ? -32.580 11.403 30.516 1.00 71.12 229 LYS A CA 1
ATOM 1910 C C . LYS A 1 229 ? -32.740 12.899 30.804 1.00 71.12 229 LYS A C 1
ATOM 1912 O O . LYS A 1 229 ? -33.602 13.268 31.601 1.00 71.12 229 LYS A O 1
ATOM 1917 N N . ASN A 1 230 ? -31.990 13.762 30.120 1.00 63.31 230 ASN A N 1
ATOM 1918 C CA . ASN A 1 230 ? -32.103 15.215 30.252 1.00 63.31 230 ASN A CA 1
ATOM 1919 C C . ASN A 1 230 ? -33.404 15.768 29.647 1.00 63.31 230 ASN A C 1
ATOM 1921 O O . ASN A 1 230 ? -33.986 16.685 30.220 1.00 63.31 230 ASN A O 1
ATOM 1925 N N . SER A 1 231 ? -33.914 15.175 28.562 1.00 61.03 231 SER A N 1
ATOM 1926 C CA . SER A 1 231 ? -35.206 15.558 27.963 1.00 61.03 231 SER A CA 1
ATOM 1927 C C . SER A 1 231 ? -36.425 15.190 28.825 1.00 61.03 231 SER A C 1
ATOM 1929 O O . SER A 1 231 ? -37.474 15.821 28.724 1.00 61.03 231 SER A O 1
ATOM 1931 N N . SER A 1 232 ? -36.285 14.194 29.706 1.00 59.91 232 SER A N 1
ATOM 1932 C CA . SER A 1 232 ? -37.360 13.705 30.584 1.00 59.91 232 SER A CA 1
ATOM 1933 C C . SER A 1 232 ? -37.466 14.426 31.937 1.00 59.91 232 SER A C 1
ATOM 1935 O O . SER A 1 232 ? -38.348 14.107 32.735 1.00 59.91 232 SER A O 1
ATOM 1937 N N . LYS A 1 233 ? -36.602 15.414 32.213 1.00 53.28 233 LYS A N 1
ATOM 1938 C CA . LYS A 1 233 ? -36.675 16.236 33.429 1.00 53.28 233 LYS A CA 1
ATOM 1939 C C . LYS A 1 233 ? -37.580 17.450 33.150 1.00 53.28 233 LYS A C 1
ATOM 1941 O O . LYS A 1 233 ? -37.160 18.337 32.407 1.00 53.28 233 LYS A O 1
ATOM 1946 N N . PRO A 1 234 ? -38.815 17.517 33.690 1.00 56.53 234 PRO A N 1
ATOM 1947 C CA . PRO A 1 234 ? -39.672 18.675 33.467 1.00 56.53 234 PRO A CA 1
ATOM 1948 C C . PRO A 1 234 ? -39.009 19.925 34.068 1.00 56.53 234 PRO A C 1
ATOM 1950 O O . PRO A 1 234 ? -38.338 19.818 35.101 1.00 56.53 234 PRO A O 1
ATOM 1953 N N . PRO A 1 235 ? -39.167 21.109 33.447 1.00 58.88 235 PRO A N 1
ATOM 1954 C CA . PRO A 1 235 ? -38.672 22.346 34.030 1.00 58.88 235 PRO A CA 1
ATOM 1955 C C . PRO A 1 235 ? -39.306 22.505 35.412 1.00 58.88 235 PRO A C 1
ATOM 1957 O O . PRO A 1 235 ? -40.529 22.445 35.542 1.00 58.88 235 PRO A O 1
ATOM 1960 N N . ASN A 1 236 ? -38.479 22.679 36.447 1.00 57.88 236 ASN A N 1
ATOM 1961 C CA . ASN A 1 236 ? -38.963 23.096 37.759 1.00 57.88 236 ASN A CA 1
ATOM 1962 C C . ASN A 1 236 ? -39.747 24.395 37.550 1.00 57.88 236 ASN A C 1
ATOM 1964 O O . ASN A 1 236 ? -39.162 25.438 37.254 1.00 57.88 236 ASN A O 1
ATOM 1968 N N . GLY A 1 237 ? -41.075 24.298 37.634 1.00 52.38 237 GLY A N 1
ATOM 1969 C CA . GLY A 1 237 ? -41.962 25.448 37.568 1.00 52.38 237 GLY A CA 1
ATOM 1970 C C . GLY A 1 237 ? -41.595 26.453 38.663 1.00 52.38 237 GLY A C 1
ATOM 1971 O O . GLY A 1 237 ? -41.059 26.056 39.703 1.00 52.38 237 GLY A O 1
ATOM 1972 N N . PRO A 1 238 ? -41.844 27.753 38.439 1.00 53.19 238 PRO A N 1
ATOM 1973 C CA . PRO A 1 238 ? -41.474 28.784 39.393 1.00 53.19 238 PRO A CA 1
ATOM 1974 C C . PRO A 1 238 ? -42.189 28.513 40.719 1.00 53.19 238 PRO A C 1
ATOM 1976 O O . PRO A 1 238 ? -43.418 28.524 40.782 1.00 53.19 238 PRO A O 1
ATOM 1979 N N . GLN A 1 239 ? -41.421 28.258 41.779 1.00 49.94 239 GLN A N 1
ATOM 1980 C CA . GLN A 1 239 ? -41.942 28.309 43.139 1.00 49.94 239 GLN A CA 1
ATOM 1981 C C . GLN A 1 239 ? -42.281 29.772 43.431 1.00 49.94 239 GLN A C 1
ATOM 1983 O O . GLN A 1 239 ? -41.417 30.574 43.780 1.00 49.94 239 GLN A O 1
ATOM 1988 N N . GLY A 1 240 ? -43.540 30.133 43.185 1.00 46.03 240 GLY A N 1
ATOM 1989 C CA . GLY A 1 240 ? -44.121 31.373 43.667 1.00 46.03 240 GLY A CA 1
ATOM 1990 C C . GLY A 1 240 ? -44.177 31.314 45.187 1.00 46.03 240 GLY A C 1
ATOM 1991 O O . GLY A 1 240 ? -44.987 30.579 45.744 1.00 46.03 240 GLY A O 1
ATOM 1992 N N . ASN A 1 241 ? -43.288 32.062 45.836 1.00 47.00 241 ASN A N 1
ATOM 1993 C CA . ASN A 1 241 ? -43.413 32.391 47.248 1.00 47.00 241 ASN A CA 1
ATOM 1994 C C . ASN A 1 241 ? -44.615 33.332 47.408 1.00 47.00 241 ASN A C 1
ATOM 1996 O O . ASN A 1 241 ? -44.618 34.425 46.836 1.00 47.00 241 ASN A O 1
ATOM 2000 N N . LEU A 1 242 ? -45.615 32.872 48.157 1.00 48.56 242 LEU A N 1
ATOM 2001 C CA . LEU A 1 242 ? -46.635 33.695 48.808 1.00 48.56 242 LEU A CA 1
ATOM 2002 C C . LEU A 1 242 ? -46.235 33.881 50.271 1.00 48.56 242 LEU A C 1
ATOM 2004 O O . LEU A 1 242 ? -45.765 32.884 50.866 1.00 48.56 242 LEU A O 1
#

Organism: NCBI:txid484088

pLDDT: mean 74.77, std 15.96, range [39.56, 96.06]

Secondary structure (DSSP, 8-state):
----HHHHHHHHHHHHHHHHHHHHHHHHHHHHHHHHHHHHHHHHHHHHHHHHHHHHTSTT---PPP-PPPP------------------HHHHHHHHSPPPTT-TT-EEETTEEHHHHHHHHHHTSPPPTTS-GGGTTS---HHHHHHHTTSHHHHHHHHHHHHHHS-GGGHHHHHHHHHHHTTHHHHHT--SSHHHHHHHHHHHHHHHHHHHHHHHHHHHHHHHHHHHHHTS---------

Radius of gyration: 32.57 Å; chains: 1; bounding box: 100×96×85 Å

Sequence (242 aa):
MKPNTDIAEHERRKKRRADYWLRLWLNDLRRRQMKGKRHRRRKWLLALMLIIFGQIARPFAMTPPQPLPAPSLKPRPLMKKPTRRKAFDLQEHVDRDYAPRTGEQAEELFDGLTSRDISQIRYEARPVIPGLPERYGKEWPHLFTLLDHLQYPFARQDAITVIKKMVSPAIHDWIDSSVEEDGGKAIRRCRSKSPEETLAAMPRAASQWREQLRRDAEQRRLDAEEEQKNSSKPPNGPQGNL